Protein AF-0000000079964999 (afdb_homodimer)

Foldseek 3Di:
DCPDPPPPPDDPQFPDKDKDKDFDPALVLLVVLCVQLVVDDQPDPQKDKDWDFDDDPVDPTSRIIMMMMTGNDPVSVVVRVVVSVVSSVVSVVVVVVVVVCVVVVVVPVPPVVVVPPPPPPD/DCPPPPPPPDDPQFPDKDKDKDFDPALVLLVVLCVQLVVDDQPDPQKDKDWDFDDDPVDPTSRIIMMMMTGNDPVSVVVRVVVSVVSSVVSVVVVVVVVVVVVVVVVPPPPVVVPPPPPPDD

pLDDT: mean 78.07, std 23.69, range [24.19, 97.56]

Radius of gyration: 26.96 Å; Cα contacts (8 Å, |Δi|>4): 314; chains: 2; bounding box: 33×136×80 Å

Structure (mmCIF, N/CA/C/O backbone):
data_AF-0000000079964999-model_v1
#
loop_
_entity.id
_entity.type
_entity.pdbx_description
1 polymer 'Pcc1-domain-containing protein'
#
loop_
_atom_site.group_PDB
_atom_site.id
_atom_site.type_symbol
_atom_site.label_atom_id
_atom_site.label_alt_id
_atom_site.label_comp_id
_atom_site.label_asym_id
_atom_site.label_entity_id
_atom_site.label_seq_id
_atom_site.pdbx_PDB_ins_code
_atom_site.Cartn_x
_atom_site.Cartn_y
_atom_site.Cartn_z
_atom_site.occupancy
_atom_site.B_iso_or_equiv
_atom_site.auth_seq_id
_atom_site.auth_comp_id
_atom_site.auth_asym_id
_atom_site.auth_atom_id
_atom_site.pdbx_PDB_model_num
ATOM 1 N N . MET A 1 1 ? -16.797 9.945 41.969 1 24.36 1 MET A N 1
ATOM 2 C CA . MET A 1 1 ? -15.406 9.852 41.562 1 24.36 1 MET A CA 1
ATOM 3 C C . MET A 1 1 ? -15.297 9.492 40.062 1 24.36 1 MET A C 1
ATOM 5 O O . MET A 1 1 ? -14.961 8.352 39.719 1 24.36 1 MET A O 1
ATOM 9 N N . ALA A 1 2 ? -16.172 9.938 39.188 1 28.88 2 ALA A N 1
ATOM 10 C CA . ALA A 1 2 ? -16.703 9.719 37.844 1 28.88 2 ALA A CA 1
ATOM 11 C C . ALA A 1 2 ? -15.656 10.078 36.781 1 28.88 2 ALA A C 1
ATOM 13 O O . ALA A 1 2 ? -15.438 11.258 36.5 1 28.88 2 ALA A O 1
ATOM 14 N N . ALA A 1 3 ? -14.336 9.711 36.969 1 31.8 3 ALA A N 1
ATOM 15 C CA . ALA A 1 3 ? -13.344 10.227 36.031 1 31.8 3 ALA A CA 1
ATOM 16 C C . ALA A 1 3 ? -13.789 10.016 34.562 1 31.8 3 ALA A C 1
ATOM 18 O O . ALA A 1 3 ? -14.008 8.883 34.156 1 31.8 3 ALA A O 1
ATOM 19 N N . THR A 1 4 ? -14.633 10.797 33.938 1 30.98 4 THR A N 1
ATOM 20 C CA . THR A 1 4 ? -15.055 10.961 32.562 1 30.98 4 THR A CA 1
ATOM 21 C C . THR A 1 4 ? -13.875 10.805 31.609 1 30.98 4 THR A C 1
ATOM 23 O O . THR A 1 4 ? -12.812 11.398 31.828 1 30.98 4 THR A O 1
ATOM 26 N N . ALA A 1 5 ? -13.648 9.641 30.844 1 34.25 5 ALA A N 1
ATOM 27 C CA . ALA A 1 5 ? -12.672 9.164 29.859 1 34.25 5 ALA A CA 1
ATOM 28 C C . ALA A 1 5 ? -12.273 10.273 28.891 1 34.25 5 ALA A C 1
ATOM 30 O O . ALA A 1 5 ? -13.094 10.719 28.094 1 34.25 5 ALA A O 1
ATOM 31 N N . GLU A 1 6 ? -11.516 11.312 29.281 1 32.22 6 GLU A N 1
ATOM 32 C CA . GLU A 1 6 ? -10.898 12.43 28.578 1 32.22 6 GLU A CA 1
ATOM 33 C C . GLU A 1 6 ? -10.477 12.023 27.156 1 32.22 6 GLU A C 1
ATOM 35 O O . GLU A 1 6 ? -9.938 10.938 26.969 1 32.22 6 GLU A O 1
ATOM 40 N N . ALA A 1 7 ? -11.117 12.398 26.016 1 36.69 7 ALA A N 1
ATOM 41 C CA . ALA A 1 7 ? -10.898 12.547 24.578 1 36.69 7 ALA A CA 1
ATOM 42 C C . ALA A 1 7 ? -9.43 12.836 24.266 1 36.69 7 ALA A C 1
ATOM 44 O O . ALA A 1 7 ? -8.992 13.984 24.312 1 36.69 7 ALA A O 1
ATOM 45 N N . GLN A 1 8 ? -8.359 12.406 24.969 1 35.53 8 GLN A N 1
ATOM 46 C CA . GLN A 1 8 ? -6.926 12.68 24.953 1 35.53 8 GLN A CA 1
ATOM 47 C C . GLN A 1 8 ? -6.41 12.836 23.516 1 35.53 8 GLN A C 1
ATOM 49 O O . GLN A 1 8 ? -6.582 11.945 22.688 1 35.53 8 GLN A O 1
ATOM 54 N N . ASN A 1 9 ? -6.402 13.914 22.828 1 42.81 9 ASN A N 1
ATOM 55 C CA . ASN A 1 9 ? -5.727 14.5 21.672 1 42.81 9 ASN A CA 1
ATOM 56 C C . ASN A 1 9 ? -4.363 13.852 21.438 1 42.81 9 ASN A C 1
ATOM 58 O O . ASN A 1 9 ? -3.33 14.445 21.75 1 42.81 9 ASN A O 1
ATOM 62 N N . GLY A 1 10 ? -3.764 12.945 22.172 1 48 10 GLY A N 1
ATOM 63 C CA . GLY A 1 10 ? -2.465 12.312 22.344 1 48 10 GLY A CA 1
ATOM 64 C C . GLY A 1 10 ? -1.745 12.086 21.016 1 48 10 GLY A C 1
ATOM 65 O O . GLY A 1 10 ? -2.377 11.789 20 1 48 10 GLY A O 1
ATOM 66 N N . ALA A 1 11 ? -0.548 12.789 20.859 1 64.25 11 ALA A N 1
ATOM 67 C CA . ALA A 1 11 ? 0.353 12.75 19.719 1 64.25 11 ALA A CA 1
ATOM 68 C C . ALA A 1 11 ? 0.487 11.336 19.172 1 64.25 11 ALA A C 1
ATOM 70 O O . ALA A 1 11 ? 0.67 10.383 19.922 1 64.25 11 ALA A O 1
ATOM 71 N N . ASP A 1 12 ? -0.247 10.93 18.25 1 78.38 12 ASP A N 1
ATOM 72 C CA . ASP A 1 12 ? -0.056 9.664 17.547 1 78.38 12 ASP A CA 1
ATOM 73 C C . ASP A 1 12 ? 1.424 9.289 17.484 1 78.38 12 ASP A C 1
ATOM 75 O O . ASP A 1 12 ? 2.225 10.016 16.891 1 78.38 12 ASP A O 1
ATOM 79 N N . GLU A 1 13 ? 1.812 8.312 18.359 1 91.31 13 GLU A N 1
ATOM 80 C CA . GLU A 1 13 ? 3.193 7.84 18.422 1 91.31 13 GLU A CA 1
ATOM 81 C C . GLU A 1 13 ? 3.682 7.383 17.047 1 91.31 13 GLU A C 1
ATOM 83 O O . GLU A 1 13 ? 4.879 7.426 16.766 1 91.31 13 GLU A O 1
ATOM 88 N N . PHE A 1 14 ? 2.771 6.902 16.281 1 94.06 14 PHE A N 1
ATOM 89 C CA . PHE A 1 14 ? 3.096 6.422 14.938 1 94.06 14 PHE A CA 1
ATOM 90 C C . PHE A 1 14 ? 2.27 7.156 13.891 1 94.06 14 PHE A C 1
ATOM 92 O O . PHE A 1 14 ? 1.355 6.574 13.297 1 94.06 14 PHE A O 1
ATOM 99 N N . PRO A 1 15 ? 2.592 8.336 13.609 1 90.69 15 PRO A N 1
ATOM 100 C CA . PRO A 1 15 ? 1.73 9.195 12.797 1 90.69 15 PRO A CA 1
ATOM 101 C C . PRO A 1 15 ? 1.775 8.852 11.312 1 90.69 15 PRO A C 1
ATOM 103 O O . PRO A 1 15 ? 0.883 9.242 10.555 1 90.69 15 PRO A O 1
ATOM 106 N N . CYS A 1 16 ? 2.742 8.211 10.812 1 92.44 16 CYS A N 1
ATOM 107 C CA . CYS A 1 16 ? 2.834 7.855 9.406 1 92.44 16 CYS A CA 1
ATOM 108 C C . CYS A 1 16 ? 2.137 6.527 9.133 1 92.44 16 CYS A C 1
ATOM 110 O O . CYS A 1 16 ? 2.555 5.488 9.641 1 92.44 16 CYS A O 1
ATOM 112 N N . LYS A 1 17 ? 1.142 6.66 8.32 1 93.75 17 LYS A N 1
ATOM 113 C CA . LYS A 1 17 ? 0.335 5.457 8.141 1 93.75 17 LYS A CA 1
ATOM 114 C C . LYS A 1 17 ? 0.092 5.172 6.66 1 93.75 17 LYS A C 1
ATOM 116 O O . LYS A 1 17 ? -0.043 6.098 5.855 1 93.75 17 LYS A O 1
ATOM 121 N N . ILE A 1 18 ? 0.031 3.848 6.418 1 95.44 18 ILE A N 1
ATOM 122 C CA . ILE A 1 18 ? -0.326 3.406 5.074 1 95.44 18 ILE A CA 1
ATOM 123 C C . ILE A 1 18 ? -0.955 2.016 5.137 1 95.44 18 ILE A C 1
ATOM 125 O O . ILE A 1 18 ? -0.653 1.231 6.039 1 95.44 18 ILE A O 1
ATOM 129 N N . THR A 1 19 ? -1.871 1.73 4.27 1 96.31 19 THR A N 1
ATOM 130 C CA . THR A 1 19 ? -2.449 0.402 4.102 1 96.31 19 THR A CA 1
ATOM 131 C C . THR A 1 19 ? -2.115 -0.159 2.721 1 96.31 19 THR A C 1
ATOM 133 O O . THR A 1 19 ? -2.215 0.55 1.716 1 96.31 19 THR A O 1
ATOM 136 N N . LEU A 1 20 ? -1.721 -1.403 2.703 1 96.25 20 LEU A N 1
ATOM 137 C CA . LEU A 1 20 ? -1.403 -2.104 1.462 1 96.25 20 LEU A CA 1
ATOM 138 C C . LEU A 1 20 ? -2.412 -3.213 1.19 1 96.25 20 LEU A C 1
ATOM 140 O O . LEU A 1 20 ? -2.768 -3.971 2.096 1 96.25 20 LEU A O 1
ATOM 144 N N . ASP A 1 21 ? -2.916 -3.281 0.053 1 96 21 ASP A N 1
ATOM 145 C CA . ASP A 1 21 ? -3.77 -4.379 -0.396 1 96 21 ASP A CA 1
ATOM 146 C C . ASP A 1 21 ? -3.1 -5.176 -1.514 1 96 21 ASP A C 1
ATOM 148 O O . ASP A 1 21 ? -2.734 -4.613 -2.549 1 96 21 ASP A O 1
ATOM 152 N N . ILE A 1 22 ? -2.941 -6.445 -1.291 1 95.75 22 ILE A N 1
ATOM 153 C CA . ILE A 1 22 ? -2.352 -7.355 -2.266 1 95.75 22 ILE A CA 1
ATOM 154 C C . ILE A 1 22 ? -3.391 -8.383 -2.703 1 95.75 22 ILE A C 1
ATOM 156 O O . ILE A 1 22 ? -3.748 -9.281 -1.934 1 95.75 22 ILE A O 1
ATOM 160 N N . PRO A 1 23 ? -3.74 -8.32 -3.871 1 93.75 23 PRO A N 1
ATOM 161 C CA . PRO A 1 23 ? -4.754 -9.258 -4.355 1 93.75 23 PRO A CA 1
ATOM 162 C C . PRO A 1 23 ? -4.164 -10.609 -4.75 1 93.75 23 PRO A C 1
ATOM 164 O O . PRO A 1 23 ? -3.068 -10.672 -5.312 1 93.75 23 PRO A O 1
ATOM 167 N N . PHE A 1 24 ? -4.902 -11.633 -4.383 1 92.12 24 PHE A N 1
ATOM 168 C CA . PHE A 1 24 ? -4.582 -13.008 -4.773 1 92.12 24 PHE A CA 1
ATOM 169 C C . PHE A 1 24 ? -5.699 -13.602 -5.621 1 92.12 24 PHE A C 1
ATOM 171 O O . PHE A 1 24 ? -6.84 -13.141 -5.57 1 92.12 24 PHE A O 1
ATOM 178 N N . PRO A 1 25 ? -5.34 -14.586 -6.379 1 90.06 25 PRO A N 1
ATOM 179 C CA . PRO A 1 25 ? -6.355 -15.195 -7.246 1 90.06 25 PRO A CA 1
ATOM 180 C C . PRO A 1 25 ? -7.484 -15.859 -6.461 1 90.06 25 PRO A C 1
ATOM 182 O O . PRO A 1 25 ? -8.633 -15.852 -6.902 1 90.06 25 PRO A O 1
ATOM 185 N N . THR A 1 26 ? -7.164 -16.438 -5.336 1 91.88 26 THR A N 1
ATOM 186 C CA . THR A 1 26 ? -8.172 -17.125 -4.535 1 91.88 26 THR A CA 1
ATOM 187 C C . THR A 1 26 ? -8.008 -16.781 -3.057 1 91.88 26 THR A C 1
ATOM 189 O O . THR A 1 26 ? -6.922 -16.391 -2.623 1 91.88 26 THR A O 1
ATOM 192 N N . ALA A 1 27 ? -9.117 -17.031 -2.34 1 95.25 27 ALA A N 1
ATOM 193 C CA . ALA A 1 27 ? -9.094 -16.828 -0.892 1 95.25 27 ALA A CA 1
ATOM 194 C C . ALA A 1 27 ? -8.102 -17.781 -0.225 1 95.25 27 ALA A C 1
ATOM 196 O O . ALA A 1 27 ? -7.43 -17.406 0.742 1 95.25 27 ALA A O 1
ATOM 197 N N . HIS A 1 28 ? -8.047 -18.953 -0.742 1 94.5 28 HIS A N 1
ATOM 198 C CA . HIS A 1 28 ? -7.148 -19.953 -0.186 1 94.5 28 HIS A CA 1
ATOM 199 C C . HIS A 1 28 ? -5.695 -19.5 -0.278 1 94.5 28 HIS A C 1
ATOM 201 O O . HIS A 1 28 ? -4.945 -19.594 0.698 1 94.5 28 HIS A O 1
ATOM 207 N N . LEU A 1 29 ? -5.297 -18.938 -1.388 1 93.69 29 LEU A N 1
ATOM 208 C CA . LEU A 1 29 ? -3.928 -18.469 -1.586 1 93.69 29 LEU A CA 1
ATOM 209 C C . LEU A 1 29 ? -3.621 -17.281 -0.669 1 93.69 29 LEU A C 1
ATOM 211 O O . LEU A 1 29 ? -2.531 -17.203 -0.098 1 93.69 29 LEU A O 1
ATOM 215 N N . ALA A 1 30 ? -4.586 -16.438 -0.531 1 95.56 30 ALA A N 1
ATOM 216 C CA . ALA A 1 30 ? -4.414 -15.305 0.369 1 95.56 30 ALA A CA 1
ATOM 217 C C . ALA A 1 30 ? -4.207 -15.773 1.807 1 95.56 30 ALA A C 1
ATOM 219 O O . ALA A 1 30 ? -3.322 -15.273 2.506 1 95.56 30 ALA A O 1
ATOM 220 N N . SER A 1 31 ? -4.953 -16.672 2.197 1 96.12 31 SER A N 1
ATOM 221 C CA . SER A 1 31 ? -4.863 -17.219 3.551 1 96.12 31 SER A CA 1
ATOM 222 C C . SER A 1 31 ? -3.525 -17.922 3.775 1 96.12 31 SER A C 1
ATOM 224 O O . SER A 1 31 ? -2.928 -17.781 4.848 1 96.12 31 SER A O 1
ATOM 226 N N . THR A 1 32 ? -3.107 -18.625 2.834 1 95.12 32 THR A N 1
ATOM 227 C CA . THR A 1 32 ? -1.812 -19.281 2.92 1 95.12 32 THR A CA 1
ATOM 228 C C . THR A 1 32 ? -0.686 -18.266 3.037 1 95.12 32 THR A C 1
ATOM 230 O O . THR A 1 32 ? 0.212 -18.406 3.869 1 95.12 32 THR A O 1
ATOM 233 N N . ALA A 1 33 ? -0.798 -17.266 2.18 1 95.12 33 ALA A N 1
ATOM 234 C CA . ALA A 1 33 ? 0.207 -16.219 2.238 1 95.12 33 ALA A CA 1
ATOM 235 C C . ALA A 1 33 ? 0.245 -15.57 3.621 1 95.12 33 ALA A C 1
ATOM 237 O O . ALA A 1 33 ? 1.322 -15.328 4.172 1 95.12 33 ALA A O 1
ATOM 238 N N . LEU A 1 34 ? -0.931 -15.258 4.148 1 96.44 34 LEU A N 1
ATOM 239 C CA . LEU A 1 34 ? -1.02 -14.656 5.473 1 96.44 34 LEU A CA 1
ATOM 240 C C . LEU A 1 34 ? -0.304 -15.516 6.512 1 96.44 34 LEU A C 1
ATOM 242 O O . LEU A 1 34 ? 0.442 -14.992 7.344 1 96.44 34 LEU A O 1
ATOM 246 N N . THR A 1 35 ? -0.49 -16.766 6.48 1 94.69 35 THR A N 1
ATOM 247 C CA . THR A 1 35 ? 0.091 -17.703 7.445 1 94.69 35 THR A CA 1
ATOM 248 C C . THR A 1 35 ? 1.615 -17.672 7.371 1 94.69 35 THR A C 1
ATOM 250 O O . THR A 1 35 ? 2.291 -17.703 8.398 1 94.69 35 THR A O 1
ATOM 253 N N . VAL A 1 36 ? 2.117 -17.547 6.168 1 93.88 36 VAL A N 1
ATOM 254 C CA . VAL A 1 36 ? 3.562 -17.578 5.969 1 93.88 36 VAL A CA 1
ATOM 255 C C . VAL A 1 36 ? 4.164 -16.234 6.355 1 93.88 36 VAL A C 1
ATOM 257 O O . VAL A 1 36 ? 5.184 -16.172 7.047 1 93.88 36 VAL A O 1
ATOM 260 N N . ILE A 1 37 ? 3.547 -15.18 5.93 1 94 37 ILE A N 1
ATOM 261 C CA . ILE A 1 37 ? 4.102 -13.836 6.082 1 94 37 ILE A CA 1
ATOM 262 C C . ILE A 1 37 ? 3.971 -13.383 7.535 1 94 37 ILE A C 1
ATOM 264 O O . ILE A 1 37 ? 4.836 -12.672 8.047 1 94 37 ILE A O 1
ATOM 268 N N . SER A 1 38 ? 2.934 -13.781 8.227 1 92.44 38 SER A N 1
ATOM 269 C CA . SER A 1 38 ? 2.635 -13.312 9.578 1 92.44 38 SER A CA 1
ATOM 270 C C . SER A 1 38 ? 3.643 -13.852 10.586 1 92.44 38 SER A C 1
ATOM 272 O O . SER A 1 38 ? 3.736 -13.352 11.703 1 92.44 38 SER A O 1
ATOM 274 N N . VAL A 1 39 ? 4.387 -14.773 10.203 1 90.44 39 VAL A N 1
ATOM 275 C CA . VAL A 1 39 ? 5.375 -15.352 11.102 1 90.44 39 VAL A CA 1
ATOM 276 C C . VAL A 1 39 ? 6.566 -14.406 11.242 1 90.44 39 VAL A C 1
ATOM 278 O O . VAL A 1 39 ? 7.332 -14.5 12.203 1 90.44 39 VAL A O 1
ATOM 281 N N . ASP A 1 40 ? 6.773 -13.609 10.25 1 89 40 ASP A N 1
ATOM 282 C CA . ASP A 1 40 ? 7.867 -12.641 10.266 1 89 40 ASP A CA 1
ATOM 283 C C . ASP A 1 40 ? 7.512 -11.43 11.125 1 89 40 ASP A C 1
ATOM 285 O O . ASP A 1 40 ? 6.602 -10.672 10.797 1 89 40 ASP A O 1
ATOM 289 N N . GLU A 1 41 ? 8.195 -11.32 12.188 1 90 41 GLU A N 1
ATOM 290 C CA . GLU A 1 41 ? 7.957 -10.188 13.07 1 90 41 GLU A CA 1
ATOM 291 C C . GLU A 1 41 ? 8.594 -8.914 12.523 1 90 41 GLU A C 1
ATOM 293 O O . GLU A 1 41 ? 9.625 -8.977 11.844 1 90 41 GLU A O 1
ATOM 298 N N . GLU A 1 42 ? 7.887 -7.766 12.789 1 91.75 42 GLU A N 1
ATOM 299 C CA . GLU A 1 42 ? 8.469 -6.484 12.414 1 91.75 42 GLU A CA 1
ATOM 300 C C . GLU A 1 42 ? 9.758 -6.215 13.188 1 91.75 42 GLU A C 1
ATOM 302 O O . GLU A 1 42 ? 9.789 -6.352 14.414 1 91.75 42 GLU A O 1
ATOM 307 N N . LEU A 1 43 ? 10.844 -5.805 12.547 1 88 43 LEU A N 1
ATOM 308 C CA . LEU A 1 43 ? 12.188 -5.664 13.086 1 88 43 LEU A CA 1
ATOM 309 C C . LEU A 1 43 ? 12.305 -4.402 13.938 1 88 43 LEU A C 1
ATOM 311 O O . LEU A 1 43 ? 13 -4.398 14.961 1 88 43 LEU A O 1
ATOM 315 N N . SER A 1 44 ? 11.547 -3.418 13.562 1 93.38 44 SER A N 1
ATOM 316 C CA . SER A 1 44 ? 11.719 -2.125 14.219 1 93.38 44 SER A CA 1
ATOM 317 C C . SER A 1 44 ? 10.609 -1.863 15.227 1 93.38 44 SER A C 1
ATOM 319 O O . SER A 1 44 ? 9.43 -2.043 14.922 1 93.38 44 SER A O 1
ATOM 321 N N . PRO A 1 45 ? 10.945 -1.452 16.469 1 95.06 45 PRO A N 1
ATOM 322 C CA . PRO A 1 45 ? 9.922 -1.038 17.438 1 95.06 45 PRO A CA 1
ATOM 323 C C . PRO A 1 45 ? 9.242 0.273 17.062 1 95.06 45 PRO A C 1
ATOM 325 O O . PRO A 1 45 ? 8.281 0.69 17.703 1 95.06 45 PRO A O 1
ATOM 328 N N . LEU A 1 46 ? 9.797 0.922 16.062 1 96.25 46 LEU A N 1
ATOM 329 C CA . LEU A 1 46 ? 9.273 2.205 15.609 1 96.25 46 LEU A CA 1
ATOM 330 C C . LEU A 1 46 ? 8.242 2.008 14.5 1 96.25 46 LEU A C 1
ATOM 332 O O . LEU A 1 46 ? 7.766 2.98 13.914 1 96.25 46 LEU A O 1
ATOM 336 N N . VAL A 1 47 ? 7.965 0.723 14.195 1 96.75 47 VAL A N 1
ATOM 337 C CA . VAL A 1 47 ? 7.004 0.362 13.164 1 96.75 47 VAL A CA 1
ATOM 338 C C . VAL A 1 47 ? 6 -0.645 13.719 1 96.75 47 VAL A C 1
ATOM 340 O O . VAL A 1 47 ? 6.375 -1.569 14.445 1 96.75 47 VAL A O 1
ATOM 343 N N . ARG A 1 48 ? 4.75 -0.4 13.367 1 96.31 48 ARG A N 1
ATOM 344 C CA . ARG A 1 48 ? 3.68 -1.347 13.656 1 96.31 48 ARG A CA 1
ATOM 345 C C . ARG A 1 48 ? 3.045 -1.868 12.375 1 96.31 48 ARG A C 1
ATOM 347 O O . ARG A 1 48 ? 2.848 -1.111 11.422 1 96.31 48 ARG A O 1
ATOM 354 N N . ARG A 1 49 ? 2.809 -3.162 12.43 1 96.19 49 ARG A N 1
ATOM 355 C CA . ARG A 1 49 ? 2.162 -3.777 11.281 1 96.19 49 ARG A CA 1
ATOM 356 C C . ARG A 1 49 ? 1.106 -4.789 11.719 1 96.19 49 ARG A C 1
ATOM 358 O O . ARG A 1 49 ? 1.254 -5.438 12.75 1 96.19 49 ARG A O 1
ATOM 365 N N . SER A 1 50 ? 0.024 -4.844 11.086 1 96.25 50 SER A N 1
ATOM 366 C CA . SER A 1 50 ? -1.018 -5.848 11.289 1 96.25 50 SER A CA 1
ATOM 367 C C . SER A 1 50 ? -1.584 -6.328 9.953 1 96.25 50 SER A C 1
ATOM 369 O O . SER A 1 50 ? -1.485 -5.629 8.945 1 96.25 50 SER A O 1
ATOM 371 N N . PHE A 1 51 ? -2.084 -7.551 10.016 1 96.62 51 PHE A N 1
ATOM 372 C CA . PHE A 1 51 ? -2.58 -8.188 8.805 1 96.62 51 PHE A CA 1
ATOM 373 C C . PHE A 1 51 ? -4.062 -8.516 8.93 1 96.62 51 PHE A C 1
ATOM 375 O O . PHE A 1 51 ? -4.543 -8.812 10.023 1 96.62 51 PHE A O 1
ATOM 382 N N . GLU A 1 52 ? -4.68 -8.492 7.836 1 96.62 52 GLU A N 1
ATOM 383 C CA . GLU A 1 52 ? -6.035 -9.023 7.762 1 96.62 52 GLU A CA 1
ATOM 384 C C . GLU A 1 52 ? -6.379 -9.477 6.348 1 96.62 52 GLU A C 1
ATOM 386 O O . GLU A 1 52 ? -5.707 -9.086 5.387 1 96.62 52 GLU A O 1
ATOM 391 N N . LEU A 1 53 ? -7.285 -10.383 6.289 1 97.56 53 LEU A N 1
ATOM 392 C CA . LEU A 1 53 ? -7.848 -10.766 5 1 97.56 53 LEU A CA 1
ATOM 393 C C . LEU A 1 53 ? -9.094 -9.945 4.684 1 97.56 53 LEU A C 1
ATOM 395 O O . LEU A 1 53 ? -9.914 -9.688 5.566 1 97.56 53 LEU A O 1
ATOM 399 N N . ALA A 1 54 ? -9.102 -9.469 3.463 1 96.19 54 ALA A N 1
ATOM 400 C CA . ALA A 1 54 ? -10.242 -8.664 3.041 1 96.19 54 ALA A CA 1
ATOM 401 C C . ALA A 1 54 ? -10.812 -9.172 1.72 1 96.19 54 ALA A C 1
ATOM 403 O O . ALA A 1 54 ? -10.133 -9.891 0.981 1 96.19 54 ALA A O 1
ATOM 404 N N . ALA A 1 55 ? -12.055 -8.828 1.533 1 94.75 55 ALA A N 1
ATOM 405 C CA . ALA A 1 55 ? -12.734 -9.156 0.282 1 94.75 55 ALA A CA 1
ATOM 406 C C . ALA A 1 55 ? -12.82 -7.938 -0.632 1 94.75 55 ALA A C 1
ATOM 408 O O . ALA A 1 55 ? -13.039 -6.816 -0.163 1 94.75 55 ALA A O 1
ATOM 409 N N . PRO A 1 56 ? -12.602 -8.273 -1.905 1 90 56 PRO A N 1
ATOM 410 C CA . PRO A 1 56 ? -12.891 -7.172 -2.824 1 90 56 PRO A CA 1
ATOM 411 C C . PRO A 1 56 ? -14.352 -6.727 -2.775 1 90 56 PRO A C 1
ATOM 413 O O . PRO A 1 56 ? -15.211 -7.473 -2.303 1 90 56 PRO A O 1
ATOM 416 N N . GLU A 1 57 ? -14.594 -5.496 -3.115 1 79.69 57 GLU A N 1
ATOM 417 C CA . GLU A 1 57 ? -15.938 -4.941 -3.057 1 79.69 57 GLU A CA 1
ATOM 418 C C . GLU A 1 57 ? -16.938 -5.82 -3.809 1 79.69 57 GLU A C 1
ATOM 420 O O . GLU A 1 57 ? -18.078 -5.977 -3.381 1 79.69 57 GLU A O 1
ATOM 425 N N . ALA A 1 58 ? -16.516 -6.41 -4.883 1 85 58 ALA A N 1
ATOM 426 C CA . ALA A 1 58 ? -17.422 -7.148 -5.762 1 85 58 ALA A CA 1
ATOM 427 C C . ALA A 1 58 ? -17.469 -8.625 -5.383 1 85 58 ALA A C 1
ATOM 429 O O . ALA A 1 58 ? -18.078 -9.438 -6.094 1 85 58 ALA A O 1
ATOM 430 N N . SER A 1 59 ? -16.797 -8.961 -4.34 1 85.69 59 SER A N 1
ATOM 431 C CA . SER A 1 59 ? -16.719 -10.375 -3.975 1 85.69 59 SER A CA 1
ATOM 432 C C . SER A 1 59 ? -16.719 -10.555 -2.461 1 85.69 59 SER A C 1
ATOM 434 O O . SER A 1 59 ? -16.438 -9.609 -1.717 1 85.69 59 SER A O 1
ATOM 436 N N . GLN A 1 60 ? -17.234 -11.75 -2.088 1 90.38 60 GLN A N 1
ATOM 437 C CA . GLN A 1 60 ? -17.203 -12.078 -0.667 1 90.38 60 GLN A CA 1
ATOM 438 C C . GLN A 1 60 ? -15.969 -12.891 -0.312 1 90.38 60 GLN A C 1
ATOM 440 O O . GLN A 1 60 ? -15.656 -13.078 0.866 1 90.38 60 GLN A O 1
ATOM 445 N N . ALA A 1 61 ? -15.289 -13.289 -1.34 1 92.56 61 ALA A N 1
ATOM 446 C CA . ALA A 1 61 ? -14.094 -14.102 -1.084 1 92.56 61 ALA A CA 1
ATOM 447 C C . ALA A 1 61 ? -12.969 -13.25 -0.516 1 92.56 61 ALA A C 1
ATOM 449 O O . ALA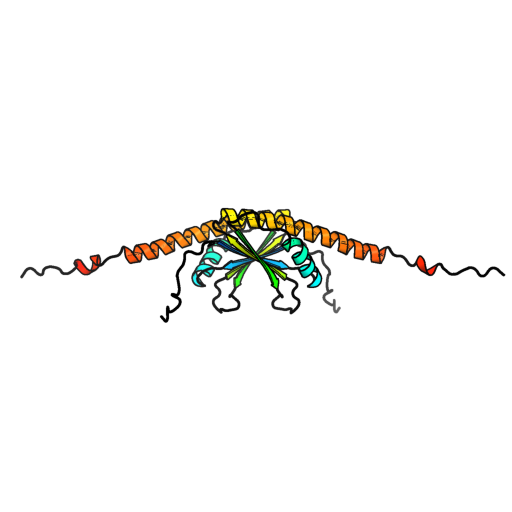 A 1 61 ? -12.609 -12.219 -1.09 1 92.56 61 ALA A O 1
ATOM 450 N N . GLN A 1 62 ? -12.422 -13.648 0.623 1 96.44 62 GLN A N 1
ATOM 451 C CA . GLN A 1 62 ? -11.352 -12.906 1.28 1 96.44 62 GLN A CA 1
ATOM 452 C C . GLN A 1 62 ? -10.016 -13.125 0.569 1 96.44 62 GLN A C 1
ATOM 454 O O . GLN A 1 62 ? -9.086 -13.703 1.143 1 96.44 62 GLN A O 1
ATOM 459 N N . SER A 1 63 ? -9.93 -12.625 -0.677 1 96.31 63 SER A N 1
ATOM 460 C CA . SER A 1 63 ? -8.781 -12.914 -1.537 1 96.31 63 SER A CA 1
ATOM 461 C C . SER A 1 63 ? -7.766 -11.773 -1.506 1 96.31 63 SER A C 1
ATOM 463 O O . SER A 1 63 ? -6.852 -11.734 -2.33 1 96.31 63 SER A O 1
ATOM 465 N N . ILE A 1 64 ? -7.969 -10.859 -0.567 1 96.44 64 ILE A N 1
ATOM 466 C CA . ILE A 1 64 ? -7.039 -9.734 -0.467 1 96.44 64 ILE A CA 1
ATOM 467 C C . ILE A 1 64 ? -6.281 -9.812 0.856 1 96.44 64 ILE A C 1
ATOM 469 O O . ILE A 1 64 ? -6.891 -9.938 1.922 1 96.44 64 ILE A O 1
ATOM 473 N N . LEU A 1 65 ? -4.945 -9.812 0.748 1 96.88 65 LEU A N 1
ATOM 474 C CA . LEU A 1 65 ? -4.125 -9.617 1.937 1 96.88 65 LEU A CA 1
ATOM 475 C C . LEU A 1 65 ? -3.922 -8.133 2.225 1 96.88 65 LEU A C 1
ATOM 477 O O . LEU A 1 65 ? -3.236 -7.441 1.471 1 96.88 65 LEU A O 1
ATOM 481 N N . ARG A 1 66 ? -4.48 -7.734 3.281 1 96.94 66 ARG A N 1
ATOM 482 C CA . ARG A 1 66 ? -4.383 -6.336 3.689 1 96.94 66 ARG A CA 1
ATOM 483 C C . ARG A 1 66 ? -3.398 -6.172 4.844 1 96.94 66 ARG A C 1
ATOM 485 O O . ARG A 1 66 ? -3.459 -6.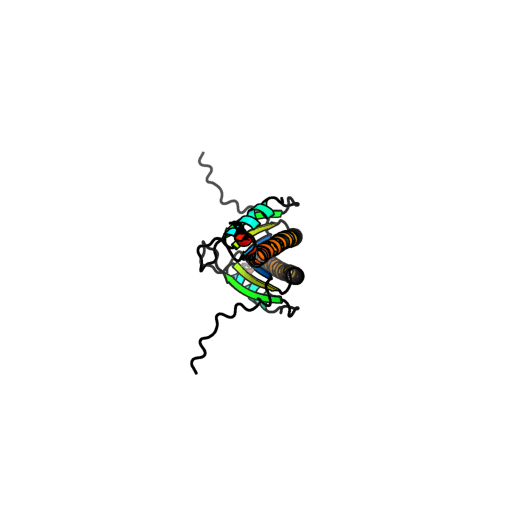918 5.828 1 96.94 66 ARG A O 1
ATOM 492 N N . VAL A 1 67 ? -2.564 -5.133 4.676 1 97.56 67 VAL A N 1
ATOM 493 C CA . VAL A 1 67 ? -1.55 -4.871 5.691 1 97.56 67 VAL A CA 1
ATOM 494 C C . VAL A 1 67 ? -1.643 -3.416 6.152 1 97.56 67 VAL A C 1
ATOM 496 O O . VAL A 1 67 ? -1.643 -2.498 5.328 1 97.56 67 VAL A O 1
ATOM 499 N N . HIS A 1 68 ? -1.732 -3.213 7.395 1 96.44 68 HIS A N 1
ATOM 500 C CA . HIS A 1 68 ? -1.729 -1.877 7.977 1 96.44 68 HIS A CA 1
ATOM 501 C C . HIS A 1 68 ? -0.374 -1.547 8.594 1 96.44 68 HIS A C 1
ATOM 503 O O . HIS A 1 68 ? 0.116 -2.277 9.453 1 96.44 68 HIS A O 1
ATOM 509 N N . TYR A 1 69 ? 0.225 -0.425 8.133 1 96.88 69 TYR A N 1
ATOM 510 C CA . TYR A 1 69 ? 1.495 0.04 8.68 1 96.88 69 TYR A CA 1
ATOM 511 C C . TYR A 1 69 ? 1.326 1.38 9.383 1 96.88 69 TYR A C 1
ATOM 513 O O . TYR A 1 69 ? 0.598 2.254 8.906 1 96.88 69 TYR A O 1
ATOM 521 N N . SER A 1 70 ? 1.974 1.502 10.438 1 96 70 SER A N 1
ATOM 522 C CA . SER A 1 70 ? 2.188 2.787 11.094 1 96 70 SER A CA 1
ATOM 523 C C . SER A 1 70 ? 3.631 2.932 11.57 1 96 70 SER A C 1
ATOM 525 O O . SER A 1 70 ? 4.238 1.967 12.039 1 96 70 SER A O 1
ATOM 527 N N . ALA A 1 71 ? 4.16 4.117 11.398 1 95.94 71 ALA A N 1
ATOM 528 C CA . ALA A 1 71 ? 5.555 4.348 11.773 1 95.94 71 ALA A CA 1
ATOM 529 C C . ALA A 1 71 ? 5.738 5.738 12.375 1 95.94 71 ALA A C 1
ATOM 531 O O . ALA A 1 71 ? 4.898 6.621 12.18 1 95.94 71 ALA A O 1
ATOM 532 N N . THR A 1 72 ? 6.855 5.852 13.102 1 95 72 THR A N 1
ATOM 533 C CA . THR A 1 72 ? 7.172 7.137 13.727 1 95 72 THR A CA 1
ATOM 534 C C . THR A 1 72 ? 7.602 8.156 12.672 1 95 72 THR A C 1
ATOM 536 O O . THR A 1 72 ? 7.332 9.352 12.812 1 95 72 THR A O 1
ATOM 539 N N . THR A 1 73 ? 8.336 7.645 11.617 1 91.81 73 THR A N 1
ATOM 540 C CA . THR A 1 73 ? 8.797 8.516 10.539 1 91.81 73 THR A CA 1
ATOM 541 C C . THR A 1 73 ? 8.523 7.887 9.18 1 91.81 73 THR A C 1
ATOM 543 O O . THR A 1 73 ? 8.352 6.672 9.078 1 91.81 73 THR A O 1
ATOM 546 N N . ASN A 1 74 ? 8.516 8.797 8.211 1 90 74 ASN A N 1
ATOM 547 C CA . ASN A 1 74 ? 8.383 8.328 6.832 1 90 74 ASN A CA 1
ATOM 548 C C . ASN A 1 74 ? 9.531 7.406 6.441 1 90 74 ASN A C 1
ATOM 550 O O . ASN A 1 74 ? 9.344 6.441 5.699 1 90 74 ASN A O 1
ATOM 554 N N . ARG A 1 75 ? 10.672 7.773 6.996 1 90.62 75 ARG A N 1
ATOM 555 C CA . ARG A 1 75 ? 11.844 6.957 6.691 1 90.62 75 ARG A CA 1
ATOM 556 C C . ARG A 1 75 ? 11.648 5.523 7.168 1 90.62 75 ARG A C 1
ATOM 558 O O . ARG A 1 75 ? 11.828 4.574 6.398 1 90.62 75 ARG A O 1
ATOM 565 N N . MET A 1 76 ? 11.203 5.328 8.336 1 94.31 76 MET A N 1
ATOM 566 C CA . MET A 1 76 ? 11.023 3.998 8.906 1 94.31 76 MET A CA 1
ATOM 567 C C . MET A 1 76 ? 9.898 3.25 8.203 1 94.31 76 MET A C 1
ATOM 569 O O . MET A 1 76 ? 9.969 2.033 8.031 1 94.31 76 MET A O 1
ATOM 573 N N . LEU A 1 77 ? 8.922 3.916 7.805 1 93.75 77 LEU A N 1
ATOM 574 C CA . LEU A 1 77 ? 7.832 3.328 7.035 1 93.75 77 LEU A CA 1
ATOM 575 C C . LEU A 1 77 ? 8.336 2.762 5.715 1 93.75 77 LEU A C 1
ATOM 577 O O . LEU A 1 77 ? 8.031 1.62 5.363 1 93.75 77 LEU A O 1
ATOM 581 N N . ARG A 1 78 ? 9.102 3.514 5.062 1 91.88 78 ARG A N 1
ATOM 582 C CA . ARG A 1 78 ? 9.656 3.105 3.779 1 91.88 78 ARG A CA 1
ATOM 583 C C . ARG A 1 78 ? 10.508 1.849 3.93 1 91.88 78 ARG A C 1
ATOM 585 O O . ARG A 1 78 ? 10.383 0.91 3.141 1 91.88 78 ARG A O 1
ATOM 592 N N . VAL A 1 79 ? 11.289 1.896 4.895 1 93.06 79 VAL A N 1
ATOM 593 C CA . VAL A 1 79 ? 12.188 0.768 5.121 1 93.06 79 VAL A CA 1
ATOM 594 C C . VAL A 1 79 ? 11.375 -0.489 5.418 1 93.06 79 VAL A C 1
ATOM 596 O O . VAL A 1 79 ? 11.625 -1.551 4.844 1 93.06 79 VAL A O 1
ATOM 599 N N . ALA A 1 80 ? 10.445 -0.425 6.254 1 94.75 80 ALA A N 1
ATOM 600 C CA . ALA A 1 80 ? 9.617 -1.562 6.648 1 94.75 80 ALA A CA 1
ATOM 601 C C . ALA A 1 80 ? 8.828 -2.105 5.457 1 94.75 80 ALA A C 1
ATOM 603 O O . ALA A 1 80 ? 8.797 -3.316 5.227 1 94.75 80 ALA A O 1
ATOM 604 N N . VAL A 1 81 ? 8.281 -1.226 4.699 1 94.44 81 VAL A N 1
ATOM 605 C CA . VAL A 1 81 ? 7.453 -1.624 3.564 1 94.44 81 VAL A CA 1
ATOM 606 C C . VAL A 1 81 ? 8.32 -2.273 2.49 1 94.44 81 VAL A C 1
ATOM 608 O O . VAL A 1 81 ? 7.922 -3.262 1.872 1 94.44 81 VAL A O 1
ATOM 611 N N . ASN A 1 82 ? 9.469 -1.764 2.295 1 90.69 82 ASN A N 1
ATOM 612 C CA . ASN A 1 82 ? 10.391 -2.367 1.343 1 90.69 82 ASN A CA 1
ATOM 613 C C . ASN A 1 82 ? 10.75 -3.797 1.737 1 90.69 82 ASN A C 1
ATOM 615 O O . ASN A 1 82 ? 10.781 -4.691 0.89 1 90.69 82 ASN A O 1
ATOM 619 N N . GLY A 1 83 ? 11.039 -3.896 2.992 1 92.5 83 GLY A N 1
ATOM 620 C CA . GLY A 1 83 ? 11.312 -5.242 3.479 1 92.5 83 GLY A CA 1
ATOM 621 C C . GLY A 1 83 ? 10.125 -6.176 3.33 1 92.5 83 GLY A C 1
ATOM 622 O O . GLY A 1 83 ? 10.297 -7.348 2.982 1 92.5 83 GLY A O 1
ATOM 623 N N . PHE A 1 84 ? 9.023 -5.707 3.51 1 93.19 84 PHE A N 1
ATOM 624 C CA . PHE A 1 84 ? 7.801 -6.492 3.375 1 93.19 84 PHE A CA 1
ATOM 625 C C . PHE A 1 84 ? 7.609 -6.957 1.937 1 93.19 84 PHE A C 1
ATOM 627 O O . PHE A 1 84 ? 7.219 -8.102 1.695 1 93.19 84 PHE A O 1
ATOM 634 N N . PHE A 1 85 ? 7.898 -6.148 0.975 1 90 85 PHE A N 1
ATOM 635 C CA . PHE A 1 85 ? 7.797 -6.473 -0.443 1 90 85 PHE A CA 1
ATOM 636 C C . PHE A 1 85 ? 8.688 -7.66 -0.791 1 90 85 PHE A C 1
ATOM 638 O O . PHE A 1 85 ? 8.297 -8.531 -1.565 1 90 85 PHE A O 1
ATOM 645 N N . GLU A 1 86 ? 9.781 -7.664 -0.21 1 90.25 86 GLU A N 1
ATOM 646 C CA . GLU A 1 86 ? 10.695 -8.773 -0.462 1 90.25 86 GLU A CA 1
ATOM 647 C C . GLU A 1 86 ? 10.109 -10.094 0.029 1 90.25 86 GLU A C 1
ATOM 649 O O . GLU A 1 86 ? 10.133 -11.094 -0.689 1 90.25 86 GLU A O 1
ATOM 654 N N . SER A 1 87 ? 9.531 -10.047 1.183 1 92.56 87 SER A N 1
ATOM 655 C CA . SER A 1 87 ? 8.93 -11.242 1.765 1 92.56 87 SER A CA 1
ATOM 656 C C . SER A 1 87 ? 7.742 -11.719 0.935 1 92.56 87 SER A C 1
ATOM 658 O O . SER A 1 87 ? 7.609 -12.914 0.659 1 92.56 87 SER A O 1
ATOM 660 N N . VAL A 1 88 ? 6.926 -10.844 0.57 1 92.75 88 VAL A N 1
ATOM 661 C CA . VAL A 1 88 ? 5.746 -11.164 -0.227 1 92.75 88 VAL A CA 1
ATOM 662 C C . VAL A 1 88 ? 6.176 -11.742 -1.575 1 92.75 88 VAL A C 1
ATOM 664 O O . VAL A 1 88 ? 5.586 -12.703 -2.062 1 92.75 88 VAL A O 1
ATOM 667 N N . GLY A 1 89 ? 7.176 -11.141 -2.146 1 89.94 89 GLY A N 1
ATOM 668 C CA . GLY A 1 89 ? 7.703 -11.648 -3.402 1 89.94 89 GLY A CA 1
ATOM 669 C C . GLY A 1 89 ? 8.125 -13.102 -3.33 1 89.94 89 GLY A C 1
ATOM 670 O O . GLY A 1 89 ? 7.816 -13.891 -4.227 1 89.94 89 GLY A O 1
ATOM 671 N N . VAL A 1 90 ? 8.781 -13.398 -2.338 1 91.38 90 VAL A N 1
ATOM 672 C CA . VAL A 1 90 ? 9.25 -14.773 -2.148 1 91.38 90 VAL A CA 1
ATOM 673 C C . VAL A 1 90 ? 8.055 -15.711 -2.014 1 91.38 90 VAL A C 1
ATOM 675 O O . VAL A 1 90 ? 8.023 -16.781 -2.623 1 91.38 90 VAL A O 1
ATOM 678 N N . VAL A 1 91 ? 7.082 -15.312 -1.269 1 92.12 91 VAL A N 1
ATOM 679 C CA . VAL A 1 91 ? 5.898 -16.125 -1.027 1 92.12 91 VAL A CA 1
ATOM 680 C C . VAL A 1 91 ? 5.129 -16.328 -2.332 1 92.12 91 VAL A C 1
ATOM 682 O O . VAL A 1 91 ? 4.742 -17.438 -2.672 1 92.12 91 VAL A O 1
ATOM 685 N N . ILE A 1 92 ? 4.953 -15.32 -3.064 1 88.69 92 ILE A N 1
ATOM 686 C CA . ILE A 1 92 ? 4.23 -15.391 -4.328 1 88.69 92 ILE A CA 1
ATOM 687 C C . ILE A 1 92 ? 5.008 -16.25 -5.324 1 88.69 92 ILE A C 1
ATOM 689 O O . ILE A 1 92 ? 4.422 -17.047 -6.051 1 88.69 92 ILE A O 1
ATOM 693 N N . GLY A 1 93 ? 6.301 -16 -5.332 1 87.5 93 GLY A N 1
ATOM 694 C CA . GLY A 1 93 ? 7.133 -16.844 -6.176 1 87.5 93 GLY A CA 1
ATOM 695 C C . GLY A 1 93 ? 6.992 -18.328 -5.863 1 87.5 93 GLY A C 1
ATOM 696 O O . GLY A 1 93 ? 6.855 -19.156 -6.77 1 87.5 93 GLY A O 1
ATOM 697 N N . ALA A 1 94 ? 7.035 -18.594 -4.633 1 90.81 94 ALA A N 1
ATOM 698 C CA . ALA A 1 94 ? 6.879 -19.984 -4.188 1 90.81 94 ALA A CA 1
ATOM 699 C C . ALA A 1 94 ? 5.516 -20.531 -4.582 1 90.81 94 ALA A C 1
ATOM 701 O O . ALA A 1 94 ? 5.402 -21.688 -4.996 1 90.81 94 ALA A O 1
ATOM 702 N N . MET A 1 95 ? 4.496 -19.797 -4.496 1 87.06 95 MET A N 1
ATOM 703 C CA . MET A 1 95 ? 3.143 -20.219 -4.855 1 87.06 95 MET A CA 1
ATOM 704 C C . MET A 1 95 ? 3.039 -20.5 -6.348 1 87.06 95 MET A C 1
ATOM 706 O O . MET A 1 95 ? 2.381 -21.469 -6.754 1 87.06 95 MET A O 1
ATOM 710 N N . LYS A 1 96 ? 3.555 -19.656 -7.09 1 82.19 96 LYS A N 1
ATOM 711 C CA . LYS A 1 96 ? 3.537 -19.844 -8.539 1 82.19 96 LYS A CA 1
ATOM 712 C C . LYS A 1 96 ? 4.27 -21.125 -8.93 1 82.19 96 LYS A C 1
ATOM 714 O O . LYS A 1 96 ? 3.82 -21.859 -9.82 1 82.19 96 LYS A O 1
ATOM 719 N N . ASP A 1 97 ? 5.348 -21.359 -8.297 1 83.81 97 ASP A N 1
ATOM 720 C CA . ASP A 1 97 ? 6.137 -22.547 -8.594 1 83.81 97 ASP A CA 1
ATOM 721 C C . ASP A 1 97 ? 5.387 -23.828 -8.195 1 83.81 97 ASP A C 1
ATOM 723 O O . ASP A 1 97 ? 5.473 -24.844 -8.883 1 83.81 97 ASP A O 1
ATOM 727 N N . LEU A 1 98 ? 4.68 -23.797 -7.156 1 78.94 98 LEU A N 1
ATOM 728 C CA . LEU A 1 98 ? 3.912 -24.938 -6.688 1 78.94 98 LEU A CA 1
ATOM 729 C C . LEU A 1 98 ? 2.66 -25.141 -7.535 1 78.94 98 LEU A C 1
ATOM 731 O O . LEU A 1 98 ? 2.225 -26.281 -7.746 1 78.94 98 LEU A O 1
ATOM 735 N N . ASP A 1 99 ? 2.002 -24 -7.859 1 67.25 99 ASP A N 1
ATOM 736 C CA . ASP A 1 99 ? 0.847 -24.078 -8.742 1 67.25 99 ASP A CA 1
ATOM 737 C C . ASP A 1 99 ? 1.243 -24.641 -10.109 1 67.25 99 ASP A C 1
ATOM 739 O O . ASP A 1 99 ? 0.513 -25.438 -10.695 1 67.25 99 ASP A O 1
ATOM 743 N N . VAL A 1 100 ? 2.188 -24.094 -10.68 1 59.03 100 VAL A N 1
ATOM 744 C CA . VAL A 1 100 ? 2.711 -24.594 -11.945 1 59.03 100 VAL A CA 1
ATOM 745 C C . VAL A 1 100 ? 3.072 -26.078 -11.797 1 59.03 100 VAL A C 1
ATOM 747 O O . VAL A 1 100 ? 2.834 -26.875 -12.703 1 59.03 100 VAL A O 1
ATOM 750 N N . ASP A 1 101 ? 3.604 -26.328 -10.711 1 56.16 101 ASP A N 1
ATOM 751 C CA . ASP A 1 101 ? 3.943 -27.734 -10.492 1 56.16 101 ASP A CA 1
ATOM 752 C C . ASP A 1 101 ? 2.688 -28.594 -10.438 1 56.16 101 ASP A C 1
ATOM 754 O O . ASP A 1 101 ? 2.682 -29.719 -10.938 1 56.16 101 ASP A O 1
ATOM 758 N N . VAL A 1 102 ? 1.64 -28.031 -9.836 1 52.94 102 VAL A N 1
ATOM 759 C CA . VAL A 1 102 ? 0.403 -28.812 -9.797 1 52.94 102 VAL A CA 1
ATOM 760 C C . VAL A 1 102 ? -0.167 -28.938 -11.211 1 52.94 102 VAL A C 1
ATOM 762 O O . VAL A 1 102 ? -0.717 -29.984 -11.562 1 52.94 102 VAL A O 1
ATOM 765 N N . VAL A 1 103 ? 0.028 -27.891 -11.961 1 48.91 103 VAL A N 1
ATOM 766 C CA . VAL A 1 103 ? -0.44 -27.969 -13.344 1 48.91 103 VAL A CA 1
ATOM 767 C C . VAL A 1 103 ? 0.438 -28.938 -14.133 1 48.91 103 VAL A C 1
ATOM 769 O O . VAL A 1 103 ? -0.067 -29.75 -14.914 1 48.91 103 VAL A O 1
ATOM 772 N N . TYR A 1 104 ? 1.696 -28.734 -13.898 1 48.16 104 TYR A N 1
ATOM 773 C CA . TYR A 1 104 ? 2.6 -29.641 -14.609 1 48.16 104 TYR A CA 1
ATOM 774 C C . TYR A 1 104 ? 2.455 -31.078 -14.094 1 48.16 104 TYR A C 1
ATOM 776 O O . TYR A 1 104 ? 2.648 -32.031 -14.852 1 48.16 104 TYR A O 1
ATOM 784 N N . ASP A 1 105 ? 2.34 -31.172 -12.797 1 46.84 105 ASP A N 1
ATOM 785 C CA . ASP A 1 105 ? 2.186 -32.531 -12.312 1 46.84 105 ASP A CA 1
ATOM 786 C C . ASP A 1 105 ? 0.89 -33.156 -12.82 1 46.84 105 ASP A C 1
ATOM 788 O O . ASP A 1 105 ? 0.843 -34.344 -13.109 1 46.84 105 ASP A O 1
ATOM 792 N N . ALA A 1 106 ? -0.196 -32.375 -12.883 1 47 106 ALA A N 1
ATOM 793 C CA . ALA A 1 106 ? -1.446 -32.906 -13.422 1 47 106 ALA A CA 1
ATOM 794 C C . ALA A 1 106 ? -1.282 -33.312 -14.883 1 47 106 ALA A C 1
ATOM 796 O O . ALA A 1 106 ? -1.969 -34.219 -15.359 1 47 106 ALA A O 1
ATOM 797 N N . VAL A 1 107 ? -0.468 -32.562 -15.562 1 46.91 107 VAL A N 1
ATOM 798 C CA . VAL A 1 107 ? -0.306 -32.875 -16.984 1 46.91 107 VAL A CA 1
ATOM 799 C C . VAL A 1 107 ? 0.66 -34.062 -17.156 1 46.91 107 VAL A C 1
ATOM 801 O O . VAL A 1 107 ? 0.526 -34.844 -18.078 1 46.91 107 VAL A O 1
ATOM 804 N N . THR A 1 108 ? 1.606 -34.062 -16.297 1 45.62 108 THR A N 1
ATOM 805 C CA . THR A 1 108 ? 2.625 -35.094 -16.516 1 45.62 108 THR A CA 1
ATOM 806 C C . THR A 1 108 ? 2.154 -36.438 -16 1 45.62 108 THR A C 1
ATOM 808 O O . THR A 1 108 ? 2.842 -37.469 -16.172 1 45.62 108 THR A O 1
ATOM 811 N N . ASP A 1 109 ? 1.246 -36.438 -15.008 1 40.62 109 ASP A N 1
ATOM 812 C CA . ASP A 1 109 ? 0.846 -37.781 -14.586 1 40.62 109 ASP A CA 1
ATOM 813 C C . ASP A 1 109 ? -0.013 -38.469 -15.648 1 40.62 109 ASP A C 1
ATOM 815 O O . ASP A 1 109 ? -1.217 -38.219 -15.734 1 40.62 109 ASP A O 1
ATOM 819 N N . PRO A 1 110 ? 0.434 -38.594 -16.938 1 40.72 110 PRO A N 1
ATOM 820 C CA . PRO A 1 110 ? -0.32 -39.344 -17.953 1 40.72 110 PRO A CA 1
ATOM 821 C C . PRO A 1 110 ? -0.975 -40.594 -17.391 1 40.72 110 PRO A C 1
ATOM 823 O O . PRO A 1 110 ? -0.611 -41.062 -16.297 1 40.72 110 PRO A O 1
ATOM 826 N N . LEU A 1 111 ? -1.677 -41.531 -18.281 1 43.44 111 LEU A N 1
ATOM 827 C CA . LEU A 1 111 ? -2.309 -42.844 -18.438 1 43.44 111 LEU A CA 1
ATOM 828 C C . LEU A 1 111 ? -1.424 -43.938 -17.859 1 43.44 111 LEU A C 1
ATOM 830 O O . LEU A 1 111 ? -1.751 -45.125 -17.969 1 43.44 111 LEU A O 1
ATOM 834 N N . THR A 1 112 ? -0.308 -43.594 -17.375 1 42.72 112 THR A N 1
ATOM 835 C CA . THR A 1 112 ? 0.589 -44.719 -17.141 1 42.72 112 THR A CA 1
ATOM 836 C C . THR A 1 112 ? 0.048 -45.625 -16.016 1 42.72 112 THR A C 1
ATOM 838 O O . THR A 1 112 ? 0.359 -46.812 -15.969 1 42.72 112 THR A O 1
ATOM 841 N N . GLY A 1 113 ? -0.836 -45.094 -15.164 1 42.25 113 GLY A N 1
ATOM 842 C CA . GLY A 1 113 ? -1.237 -46 -14.094 1 42.25 113 GLY A CA 1
ATOM 843 C C . GLY A 1 113 ? -2.17 -47.094 -14.562 1 42.25 113 GLY A C 1
ATOM 844 O O . GLY A 1 113 ? -2.582 -47.969 -13.773 1 42.25 113 GLY A O 1
ATOM 845 N N . VAL A 1 114 ? -2.852 -46.812 -15.688 1 42.78 114 VAL A N 1
ATOM 846 C CA . VAL A 1 114 ? -3.857 -47.812 -16.016 1 42.78 114 VAL A CA 1
ATOM 847 C C . VAL A 1 114 ? -3.186 -49.031 -16.641 1 42.78 114 VAL A C 1
ATOM 849 O O . VAL A 1 114 ? -3.861 -49.906 -17.203 1 42.78 114 VAL A O 1
ATOM 852 N N . GLN A 1 115 ? -1.822 -48.969 -16.766 1 38.75 115 GLN A N 1
ATOM 853 C CA . GLN A 1 115 ? -1.23 -50.062 -17.5 1 38.75 115 GLN A CA 1
ATOM 854 C C . GLN A 1 115 ? -1.41 -51.375 -16.766 1 38.75 115 GLN A C 1
ATOM 856 O O . GLN A 1 115 ? -0.796 -52.406 -17.125 1 38.75 115 GLN A O 1
ATOM 861 N N . GLY A 1 116 ? -2.055 -51.438 -15.57 1 37.66 116 GLY A N 1
ATOM 862 C CA . GLY A 1 116 ? -2.098 -52.688 -14.875 1 37.66 116 GLY A CA 1
ATOM 863 C C . GLY A 1 116 ? -2.764 -53.812 -15.688 1 37.66 116 GLY A C 1
ATOM 864 O O . GLY A 1 116 ? -3.201 -54.812 -15.133 1 37.66 116 GLY A O 1
ATOM 865 N N . LEU A 1 117 ? -3.141 -53.562 -17 1 36.53 117 LEU A N 1
ATOM 866 C CA . LEU A 1 117 ? -3.783 -54.688 -17.672 1 36.53 117 LEU A CA 1
ATOM 867 C C . LEU A 1 117 ? -2.857 -55.906 -17.734 1 36.53 117 LEU A C 1
ATOM 869 O O . LEU A 1 117 ? -1.788 -55.844 -18.344 1 36.53 117 LEU A O 1
ATOM 873 N N . GLU A 1 118 ? -2.52 -56.531 -16.531 1 36.88 118 GLU A N 1
ATOM 874 C CA . GLU A 1 118 ? -1.832 -57.812 -16.422 1 36.88 118 GLU A CA 1
ATOM 875 C C . GLU A 1 118 ? -2.332 -58.812 -17.453 1 36.88 118 GLU A C 1
ATOM 877 O O . GLU A 1 118 ? -3.535 -58.875 -17.719 1 36.88 118 GLU A O 1
ATOM 882 N N . GLU A 1 119 ? -1.667 -58.938 -18.625 1 38.31 119 GLU A N 1
ATOM 883 C CA . GLU A 1 119 ? -1.734 -60.031 -19.594 1 38.31 119 GLU A CA 1
ATOM 884 C C . GLU A 1 119 ? -1.942 -61.375 -18.891 1 38.31 119 GLU A C 1
ATOM 886 O O . GLU A 1 119 ? -1.091 -61.812 -18.125 1 38.31 119 GLU A O 1
ATOM 891 N N . ALA A 1 120 ? -3.15 -61.656 -18.234 1 38.31 120 ALA A N 1
ATOM 892 C CA . ALA A 1 120 ? -3.51 -63.031 -17.828 1 38.31 120 ALA A CA 1
ATOM 893 C C . ALA A 1 120 ? -3.191 -64 -18.922 1 38.31 120 ALA A C 1
ATOM 895 O O . ALA A 1 120 ? -3.799 -64 -20 1 38.31 120 ALA A O 1
ATOM 896 N N . LYS A 1 121 ? -1.953 -64.312 -19.062 1 38.38 121 LYS A N 1
ATOM 897 C CA . LYS A 1 121 ? -1.474 -65.5 -19.797 1 38.38 121 LYS A CA 1
ATOM 898 C C . LYS A 1 121 ? -2.27 -66.75 -19.406 1 38.38 121 LYS A C 1
ATOM 900 O O . LYS A 1 121 ? -2.213 -67.188 -18.266 1 38.38 121 LYS A O 1
ATOM 905 N N . GLY A 1 122 ? -3.527 -67 -19.953 1 29.31 122 GLY A N 1
ATOM 906 C CA . GLY A 1 122 ? -4.02 -68.312 -20.25 1 29.31 122 GLY A CA 1
ATOM 907 C C . GLY A 1 122 ? -3.217 -69 -21.328 1 29.31 122 GLY A C 1
ATOM 908 O O . GLY A 1 122 ? -2.588 -68.375 -22.172 1 29.31 122 GLY A O 1
ATOM 909 N N . MET B 1 1 ? -21.516 -13.023 -38.781 1 24.19 1 MET B N 1
ATOM 910 C CA . MET B 1 1 ? -20.328 -12.234 -38.531 1 24.19 1 MET B CA 1
ATOM 911 C C . MET B 1 1 ? -20.172 -11.969 -37.031 1 24.19 1 MET B C 1
ATOM 913 O O . MET B 1 1 ? -19.484 -11.031 -36.625 1 24.19 1 MET B O 1
ATOM 917 N N . ALA B 1 2 ? -20.859 -12.594 -36.188 1 29.78 2 ALA B N 1
ATOM 918 C CA . ALA B 1 2 ? -21.219 -12.562 -34.75 1 29.78 2 ALA B CA 1
ATOM 919 C C . ALA B 1 2 ? -20 -12.852 -33.906 1 29.78 2 ALA B C 1
ATOM 921 O O . ALA B 1 2 ? -19.625 -14.016 -33.688 1 29.78 2 ALA B O 1
ATOM 922 N N . ALA B 1 3 ? -18.766 -12.328 -34.219 1 32.38 3 ALA B N 1
ATOM 923 C CA . ALA B 1 3 ? -17.578 -12.781 -33.5 1 32.38 3 ALA B CA 1
ATOM 924 C C . ALA B 1 3 ? -17.781 -12.641 -32 1 32.38 3 ALA B C 1
ATOM 926 O O . ALA B 1 3 ? -18.062 -11.555 -31.5 1 32.38 3 ALA B O 1
ATOM 927 N N . THR B 1 4 ? -18.391 -13.539 -31.266 1 30.61 4 THR B N 1
ATOM 928 C CA . THR B 1 4 ? -18.531 -13.797 -29.828 1 30.61 4 THR B CA 1
ATOM 929 C C . THR B 1 4 ? -17.219 -13.516 -29.109 1 30.61 4 THR B C 1
ATOM 931 O O . THR B 1 4 ? -16.172 -14.047 -29.484 1 30.61 4 THR B O 1
ATOM 934 N N . ALA B 1 5 ? -16.906 -12.273 -28.516 1 33.69 5 ALA B N 1
ATOM 935 C CA . ALA B 1 5 ? -15.766 -11.68 -27.828 1 33.69 5 ALA B CA 1
ATOM 936 C C . ALA B 1 5 ? -15.133 -12.68 -26.859 1 33.69 5 ALA B C 1
ATOM 938 O O . ALA B 1 5 ? -15.773 -13.117 -25.891 1 33.69 5 ALA B O 1
ATOM 939 N N . GLU B 1 6 ? -14.367 -13.711 -27.297 1 32.41 6 GLU B N 1
ATOM 940 C CA . GLU B 1 6 ? -13.547 -14.734 -26.656 1 32.41 6 GLU B CA 1
ATOM 941 C C . GLU B 1 6 ? -12.914 -14.211 -25.359 1 32.41 6 GLU B C 1
ATOM 943 O O . GLU B 1 6 ? -12.484 -13.055 -25.297 1 32.41 6 GLU B O 1
ATOM 948 N N . ALA B 1 7 ? -13.258 -14.617 -24.078 1 35.47 7 ALA B N 1
ATOM 949 C CA . ALA B 1 7 ? -12.789 -14.648 -22.688 1 35.47 7 ALA B CA 1
ATOM 950 C C . ALA B 1 7 ? -11.266 -14.711 -22.625 1 35.47 7 ALA B C 1
ATOM 952 O O . ALA B 1 7 ? -10.672 -15.781 -22.75 1 35.47 7 ALA B O 1
ATOM 953 N N . GLN B 1 8 ? -10.398 -14.164 -23.547 1 35.41 8 GLN B N 1
ATOM 954 C CA . GLN B 1 8 ? -8.961 -14.227 -23.781 1 35.41 8 GLN B CA 1
ATOM 955 C C . GLN B 1 8 ? -8.188 -14.25 -22.469 1 35.41 8 GLN B C 1
ATOM 957 O O . GLN B 1 8 ? -8.344 -13.359 -21.625 1 35.41 8 GLN B O 1
ATOM 962 N N . ASN B 1 9 ? -7.895 -15.305 -21.734 1 42.62 9 ASN B N 1
ATOM 963 C CA . ASN B 1 9 ? -6.977 -15.75 -20.688 1 42.62 9 ASN B CA 1
ATOM 964 C C . ASN B 1 9 ? -5.707 -14.898 -20.656 1 42.62 9 ASN B C 1
ATOM 966 O O . ASN B 1 9 ? -4.633 -15.367 -21.047 1 42.62 9 ASN B O 1
ATOM 970 N N . GLY B 1 10 ? -5.375 -13.93 -21.484 1 47.44 10 GLY B N 1
ATOM 971 C CA . GLY B 1 10 ? -4.242 -13.102 -21.875 1 47.44 10 GLY B CA 1
ATOM 972 C C . GLY B 1 10 ? -3.354 -12.727 -20.703 1 47.44 10 GLY B C 1
ATOM 973 O O . GLY B 1 10 ? -3.842 -12.477 -19.594 1 47.44 10 GLY B O 1
ATOM 974 N N . ALA B 1 11 ? -2.043 -13.219 -20.75 1 63.59 11 ALA B N 1
ATOM 975 C CA . ALA B 1 11 ? -0.967 -13.016 -19.781 1 63.59 11 ALA B CA 1
ATOM 976 C C . ALA B 1 11 ? -0.969 -11.586 -19.25 1 63.59 11 ALA B C 1
ATOM 978 O O . ALA B 1 11 ? -1.066 -10.633 -20.016 1 63.59 11 ALA B O 1
ATOM 979 N N . ASP B 1 12 ? -1.588 -11.289 -18.219 1 77.56 12 ASP B N 1
ATOM 980 C CA . ASP B 1 12 ? -1.486 -9.992 -17.562 1 77.56 12 ASP B CA 1
ATOM 981 C C . ASP B 1 12 ? -0.099 -9.383 -17.75 1 77.56 12 ASP B C 1
ATOM 983 O O . ASP B 1 12 ? 0.902 -9.953 -17.312 1 77.56 12 ASP B O 1
ATOM 987 N N . GLU B 1 13 ? -0.039 -8.375 -18.672 1 91.19 13 GLU B N 1
ATOM 988 C CA . GLU B 1 13 ? 1.213 -7.68 -18.969 1 91.19 13 GLU B CA 1
ATOM 989 C C . GLU B 1 13 ? 1.854 -7.133 -17.703 1 91.19 13 GLU B C 1
ATOM 991 O O . GLU B 1 13 ? 3.076 -6.977 -17.625 1 91.19 13 GLU B O 1
ATOM 996 N N . PHE B 1 14 ? 1.027 -6.812 -16.766 1 94.06 14 PHE B N 1
ATOM 997 C CA . PHE B 1 14 ? 1.498 -6.266 -15.5 1 94.06 14 PHE B CA 1
ATOM 998 C C . PHE B 1 14 ? 1.001 -7.109 -14.328 1 94.06 14 PHE B C 1
ATOM 1000 O O . PHE B 1 14 ? 0.127 -6.68 -13.57 1 94.06 14 PHE B O 1
ATOM 1007 N N . PRO B 1 15 ? 1.55 -8.211 -14.133 1 90.56 15 PRO B N 1
ATOM 1008 C CA . PRO B 1 15 ? 1.002 -9.195 -13.195 1 90.56 15 PRO B CA 1
ATOM 1009 C C . PRO B 1 15 ? 1.248 -8.82 -11.734 1 90.56 15 PRO B C 1
ATOM 1011 O O . PRO B 1 15 ? 0.582 -9.344 -10.836 1 90.56 15 PRO B O 1
ATOM 1014 N N . CYS B 1 16 ? 2.168 -8.023 -11.398 1 92.38 16 CYS B N 1
ATOM 1015 C CA . CYS B 1 16 ? 2.445 -7.629 -10.023 1 92.38 16 CYS B CA 1
ATOM 1016 C C . CYS B 1 16 ? 1.596 -6.43 -9.617 1 92.38 16 CYS B C 1
ATOM 1018 O O . CYS B 1 16 ? 1.743 -5.344 -10.188 1 92.38 16 CYS B O 1
ATOM 1020 N N . LYS B 1 17 ? 0.787 -6.707 -8.656 1 93.75 17 LYS B N 1
ATOM 1021 C CA . LYS B 1 17 ? -0.166 -5.652 -8.32 1 93.75 17 LYS B CA 1
ATOM 1022 C C . LYS B 1 17 ? -0.197 -5.391 -6.82 1 93.75 17 LYS B C 1
ATOM 1024 O O . LYS B 1 17 ? -0.048 -6.312 -6.02 1 93.75 17 LYS B O 1
ATOM 1029 N N . ILE B 1 18 ? -0.431 -4.082 -6.555 1 95.44 18 ILE B N 1
ATOM 1030 C CA . ILE B 1 18 ? -0.62 -3.686 -5.164 1 95.44 18 ILE B CA 1
ATOM 1031 C C . ILE B 1 18 ? -1.47 -2.418 -5.102 1 95.44 18 ILE B C 1
ATOM 1033 O O . ILE B 1 18 ? -1.461 -1.609 -6.031 1 95.44 18 ILE B O 1
ATOM 1037 N N . THR B 1 19 ? -2.258 -2.277 -4.074 1 96.31 19 THR B N 1
ATOM 1038 C CA . THR B 1 19 ? -3.006 -1.058 -3.789 1 96.31 19 THR B CA 1
ATOM 1039 C C . THR B 1 19 ? -2.541 -0.43 -2.479 1 96.31 19 THR B C 1
ATOM 1041 O O . THR B 1 19 ? -2.348 -1.131 -1.483 1 96.31 19 THR B O 1
ATOM 1044 N N . LEU B 1 20 ? -2.359 0.863 -2.52 1 96.25 20 LEU B N 1
ATOM 1045 C CA . LEU B 1 20 ? -1.954 1.623 -1.342 1 96.25 20 LEU B CA 1
ATOM 1046 C C . LEU B 1 20 ? -3.07 2.557 -0.887 1 96.25 20 LEU B C 1
ATOM 1048 O O . LEU B 1 20 ? -3.691 3.234 -1.709 1 96.25 20 LEU B O 1
ATOM 1052 N N . ASP B 1 21 ? -3.379 2.561 0.317 1 96 21 ASP B N 1
ATOM 1053 C CA . ASP B 1 21 ? -4.312 3.508 0.921 1 96 21 ASP B CA 1
ATOM 1054 C C . ASP B 1 21 ? -3.602 4.418 1.92 1 96 21 ASP B C 1
ATOM 1056 O O . ASP B 1 21 ? -2.98 3.939 2.871 1 96 21 ASP B O 1
ATOM 1060 N N . ILE B 1 22 ? -3.689 5.684 1.698 1 95.69 22 ILE B N 1
ATOM 1061 C CA . ILE B 1 22 ? -3.096 6.695 2.57 1 95.69 22 ILE B CA 1
ATOM 1062 C C . ILE B 1 22 ? -4.199 7.551 3.191 1 95.69 22 ILE B C 1
ATOM 1064 O O . ILE B 1 22 ? -4.824 8.359 2.506 1 95.69 22 ILE B O 1
ATOM 1068 N N . PRO B 1 23 ? -4.336 7.449 4.395 1 93.62 23 PRO B N 1
ATOM 1069 C CA . PRO B 1 23 ? -5.395 8.219 5.059 1 93.62 23 PRO B CA 1
ATOM 1070 C C . PRO B 1 23 ? -4.973 9.656 5.367 1 93.62 23 PRO B C 1
ATOM 1072 O O . PRO B 1 23 ? -3.822 9.898 5.746 1 93.62 23 PRO B O 1
ATOM 1075 N N . PHE B 1 24 ? -5.918 10.539 5.148 1 92.06 24 PHE B N 1
ATOM 1076 C CA . PHE B 1 24 ? -5.758 11.945 5.5 1 92.06 24 PHE B CA 1
ATOM 1077 C C . PHE B 1 24 ? -6.797 12.367 6.531 1 92.06 24 PHE B C 1
ATOM 1079 O O . PHE B 1 24 ? -7.84 11.727 6.668 1 92.06 24 PHE B O 1
ATOM 1086 N N . PRO B 1 25 ? -6.484 13.414 7.23 1 89.94 25 PRO B N 1
ATOM 1087 C CA . PRO B 1 25 ? -7.418 13.859 8.266 1 89.94 25 PRO B CA 1
ATOM 1088 C C . PRO B 1 25 ? -8.758 14.32 7.691 1 89.94 25 PRO B C 1
ATOM 1090 O O . PRO B 1 25 ? -9.797 14.141 8.328 1 89.94 25 PRO B O 1
ATOM 1093 N N . THR B 1 26 ? -8.734 14.93 6.543 1 91.75 26 THR B N 1
ATOM 1094 C CA . THR B 1 26 ? -9.961 15.43 5.934 1 91.75 26 THR B CA 1
ATOM 1095 C C . THR B 1 26 ? -9.992 15.102 4.441 1 91.75 26 THR B C 1
ATOM 1097 O O . THR B 1 26 ? -8.953 14.883 3.824 1 91.75 26 THR B O 1
ATOM 1100 N N . ALA B 1 27 ? -11.234 15.148 3.938 1 95.06 27 ALA B N 1
ATOM 1101 C CA . ALA B 1 27 ? -11.43 14.938 2.506 1 95.06 27 ALA B CA 1
ATOM 1102 C C . ALA B 1 27 ? -10.727 16.016 1.69 1 95.06 27 ALA B C 1
ATOM 1104 O O . ALA B 1 27 ? -10.18 15.742 0.619 1 95.06 27 ALA B O 1
ATOM 1105 N N . HIS B 1 28 ? -10.781 17.203 2.213 1 94.38 28 HIS B N 1
ATOM 1106 C CA . HIS B 1 28 ? -10.164 18.328 1.525 1 94.38 28 HIS B CA 1
ATOM 1107 C C . HIS B 1 28 ? -8.664 18.125 1.36 1 94.38 28 HIS B C 1
ATOM 1109 O O . HIS B 1 28 ? -8.117 18.328 0.272 1 94.38 28 HIS B O 1
ATOM 1115 N N . LEU B 1 29 ? -7.992 17.641 2.369 1 93.62 29 LEU B N 1
ATOM 1116 C CA . LEU B 1 29 ? -6.555 17.391 2.322 1 93.62 29 LEU B CA 1
ATOM 1117 C C . LEU B 1 29 ? -6.223 16.266 1.35 1 93.62 29 LEU B C 1
ATOM 1119 O O . LEU B 1 29 ? -5.25 16.359 0.6 1 93.62 29 LEU B O 1
ATOM 1123 N N . ALA B 1 30 ? -7.043 15.281 1.374 1 95.44 30 ALA B N 1
ATOM 1124 C CA . ALA B 1 30 ? -6.848 14.172 0.441 1 95.44 30 ALA B CA 1
ATOM 1125 C C . ALA B 1 30 ? -6.969 14.648 -1.005 1 95.44 30 ALA B C 1
ATOM 1127 O O . ALA B 1 30 ? -6.148 14.289 -1.853 1 95.44 30 ALA B O 1
ATOM 1128 N N . SER B 1 31 ? -7.918 15.414 -1.256 1 95.94 31 SER B N 1
ATOM 1129 C CA . SER B 1 31 ? -8.148 15.945 -2.596 1 95.94 31 SER B CA 1
ATOM 1130 C C . SER B 1 31 ? -6.996 16.844 -3.035 1 95.94 31 SER B C 1
ATOM 1132 O O . SER B 1 31 ? -6.578 16.797 -4.195 1 95.94 31 SER B O 1
ATOM 1134 N N . THR B 1 32 ? -6.543 17.625 -2.166 1 95 32 THR B N 1
ATOM 1135 C CA . THR B 1 32 ? -5.406 18.484 -2.461 1 95 32 THR B CA 1
ATOM 1136 C C . THR B 1 32 ? -4.168 17.656 -2.785 1 95 32 THR B C 1
ATOM 1138 O O . THR B 1 32 ? -3.459 17.938 -3.756 1 95 32 THR B O 1
ATOM 1141 N N . ALA B 1 33 ? -3.967 16.672 -1.938 1 94.94 33 ALA B N 1
ATOM 1142 C CA . ALA B 1 33 ? -2.828 15.789 -2.182 1 94.94 33 ALA B CA 1
ATOM 1143 C C . ALA B 1 33 ? -2.924 15.141 -3.559 1 94.94 33 ALA B C 1
ATOM 1145 O O . ALA B 1 33 ? -1.932 15.078 -4.289 1 94.94 33 ALA B O 1
ATOM 1146 N N . LEU B 1 34 ? -4.102 14.641 -3.879 1 96.31 34 LEU B N 1
ATOM 1147 C CA . LEU B 1 34 ? -4.316 14.008 -5.18 1 96.31 34 LEU B CA 1
ATOM 1148 C C . LEU B 1 34 ? -3.941 14.961 -6.312 1 96.31 34 LEU B C 1
ATOM 1150 O O . LEU B 1 34 ? -3.273 14.555 -7.266 1 96.31 34 LEU B O 1
ATOM 1154 N N . THR B 1 35 ? -4.328 16.172 -6.23 1 94.56 35 THR B N 1
ATOM 1155 C CA . THR B 1 35 ? -4.078 17.156 -7.266 1 94.56 35 THR B CA 1
ATOM 1156 C C . THR B 1 35 ? -2.582 17.391 -7.457 1 94.56 35 THR B C 1
ATOM 1158 O O . THR B 1 35 ? -2.105 17.516 -8.586 1 94.56 35 THR B O 1
ATOM 1161 N N . VAL B 1 36 ? -1.87 17.375 -6.359 1 93.62 36 VAL B N 1
ATOM 1162 C CA . VAL B 1 36 ? -0.437 17.641 -6.41 1 93.62 36 VAL B CA 1
ATOM 1163 C C . VAL B 1 36 ? 0.303 16.406 -6.914 1 93.62 36 VAL B C 1
ATOM 1165 O O . VAL B 1 36 ? 1.191 16.5 -7.762 1 93.62 36 VAL B O 1
ATOM 1168 N N . ILE B 1 37 ? -0.048 15.273 -6.41 1 93.81 37 ILE B N 1
ATOM 1169 C CA . ILE B 1 37 ? 0.688 14.039 -6.676 1 93.81 37 ILE B CA 1
ATOM 1170 C C . ILE B 1 37 ? 0.384 13.547 -8.086 1 93.81 37 ILE B C 1
ATOM 1172 O O . ILE B 1 37 ? 1.252 12.984 -8.758 1 93.81 37 ILE B O 1
ATOM 1176 N N . SER B 1 38 ? -0.808 13.758 -8.586 1 92.25 38 SER B N 1
ATOM 1177 C CA . SER B 1 38 ? -1.254 13.227 -9.875 1 92.25 38 SER B CA 1
ATOM 1178 C C . SER B 1 38 ? -0.533 13.914 -11.031 1 92.25 38 SER B C 1
ATOM 1180 O O . SER B 1 38 ? -0.55 13.414 -12.156 1 92.25 38 SER B O 1
ATOM 1182 N N . VAL B 1 39 ? 0.098 14.945 -10.773 1 90.38 39 VAL B N 1
ATOM 1183 C CA . VAL B 1 39 ? 0.811 15.672 -11.828 1 90.38 39 VAL B CA 1
ATOM 1184 C C . VAL B 1 39 ? 2.098 14.93 -12.18 1 90.38 39 VAL B C 1
ATOM 1186 O O . VAL B 1 39 ? 2.662 15.125 -13.258 1 90.38 39 VAL B O 1
ATOM 1189 N N . ASP B 1 40 ? 2.602 14.188 -11.242 1 88.81 40 ASP B N 1
ATOM 1190 C CA . ASP B 1 40 ? 3.816 13.414 -11.461 1 88.81 40 ASP B CA 1
ATOM 1191 C C . ASP B 1 40 ? 3.521 12.141 -12.258 1 88.81 40 ASP B C 1
ATOM 1193 O O . ASP B 1 40 ? 2.818 11.25 -11.781 1 88.81 40 ASP B O 1
ATOM 1197 N N . GLU B 1 41 ? 4.008 12.133 -13.422 1 89.88 41 GLU B N 1
ATOM 1198 C CA . GLU B 1 41 ? 3.811 10.961 -14.266 1 89.88 41 GLU B CA 1
ATOM 1199 C C . GLU B 1 41 ? 4.738 9.82 -13.859 1 89.88 41 GLU B C 1
ATOM 1201 O O . GLU B 1 41 ? 5.844 10.062 -13.367 1 89.88 41 GLU B O 1
ATOM 1206 N N . GLU B 1 42 ? 4.184 8.555 -14.016 1 91.44 42 GLU B N 1
ATOM 1207 C CA . GLU B 1 42 ? 5.031 7.391 -13.758 1 91.44 42 GLU B CA 1
ATOM 1208 C C . GLU B 1 42 ? 6.188 7.324 -14.75 1 91.44 42 GLU B C 1
ATOM 1210 O O . GLU B 1 42 ? 5.984 7.441 -15.961 1 91.44 42 GLU B O 1
ATOM 1215 N N . LEU B 1 43 ? 7.43 7.117 -14.32 1 87.56 43 LEU B N 1
ATOM 1216 C CA . LEU B 1 43 ? 8.672 7.188 -15.086 1 87.56 43 LEU B CA 1
ATOM 1217 C C . LEU B 1 43 ? 8.844 5.949 -15.961 1 87.56 43 LEU B C 1
ATOM 1219 O O . LEU B 1 43 ? 9.352 6.039 -17.078 1 87.56 43 LEU B O 1
ATOM 1223 N N . SER B 1 44 ? 8.328 4.855 -15.484 1 93.12 44 SER B N 1
ATOM 1224 C CA . SER B 1 44 ? 8.594 3.6 -16.172 1 93.12 44 SER B CA 1
ATOM 1225 C C . SER B 1 44 ? 7.383 3.141 -16.984 1 93.12 44 SER B C 1
ATOM 1227 O O . SER B 1 44 ? 6.262 3.127 -16.469 1 93.12 44 SER B O 1
ATOM 1229 N N . PRO B 1 45 ? 7.57 2.758 -18.266 1 94.94 45 PRO B N 1
ATOM 1230 C CA . PRO B 1 45 ? 6.484 2.164 -19.047 1 94.94 45 PRO B CA 1
ATOM 1231 C C . PRO B 1 45 ? 6.102 0.766 -18.578 1 94.94 45 PRO B C 1
ATOM 1233 O O . PRO B 1 45 ? 5.125 0.187 -19.047 1 94.94 45 PRO B O 1
ATOM 1236 N N . LEU B 1 46 ? 6.918 0.244 -17.703 1 96.19 46 LEU B N 1
ATOM 1237 C CA . LEU B 1 46 ? 6.691 -1.101 -17.172 1 96.19 46 LEU B CA 1
ATOM 1238 C C . LEU B 1 46 ? 5.855 -1.057 -15.898 1 96.19 46 LEU B C 1
ATOM 1240 O O . LEU B 1 46 ? 5.648 -2.086 -15.25 1 96.19 46 LEU B O 1
ATOM 1244 N N . VAL B 1 47 ? 5.434 0.171 -15.539 1 96.69 47 VAL B N 1
ATOM 1245 C CA . VAL B 1 47 ? 4.621 0.386 -14.344 1 96.69 47 VAL B CA 1
ATOM 1246 C C . VAL B 1 47 ? 3.381 1.204 -14.703 1 96.69 47 VAL B C 1
ATOM 1248 O O . VAL B 1 47 ? 3.467 2.166 -15.477 1 96.69 47 VAL B O 1
ATOM 1251 N N . ARG B 1 48 ? 2.271 0.767 -14.148 1 96.25 48 ARG B N 1
ATOM 1252 C CA . ARG B 1 48 ? 1.024 1.519 -14.242 1 96.25 48 ARG B CA 1
ATOM 1253 C C . ARG B 1 48 ? 0.542 1.949 -12.859 1 96.25 48 ARG B C 1
ATOM 1255 O O . ARG B 1 48 ? 0.643 1.188 -11.898 1 96.25 48 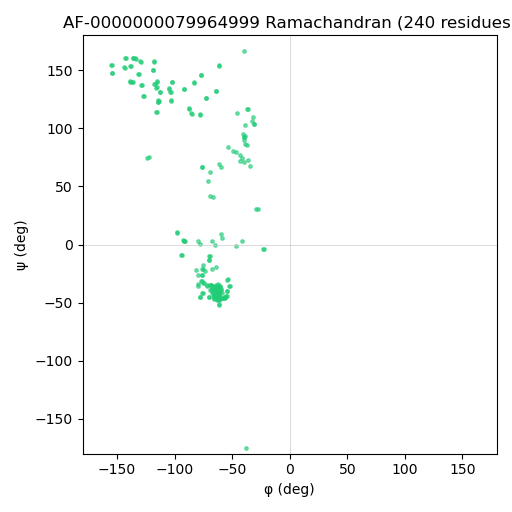ARG B O 1
ATOM 1262 N N . ARG B 1 49 ? 0.085 3.188 -12.852 1 96.12 49 ARG B N 1
ATOM 1263 C CA . ARG B 1 49 ? -0.445 3.709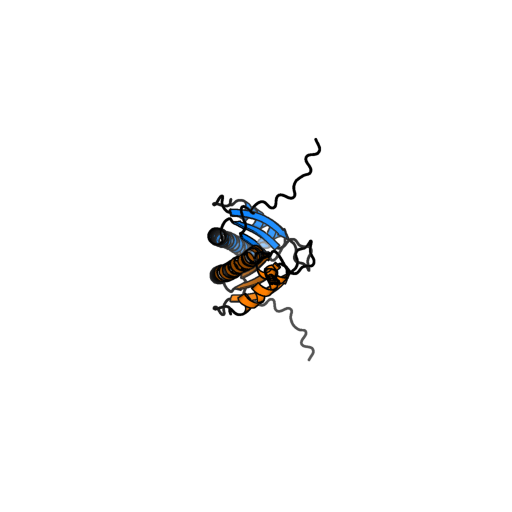 -11.602 1 96.12 49 ARG B CA 1
ATOM 1264 C C . ARG B 1 49 ? -1.714 4.52 -11.836 1 96.12 49 ARG B C 1
ATOM 1266 O O . ARG B 1 49 ? -1.861 5.164 -12.875 1 96.12 49 ARG B O 1
ATOM 1273 N N . SER B 1 50 ? -2.666 4.414 -11.016 1 96.19 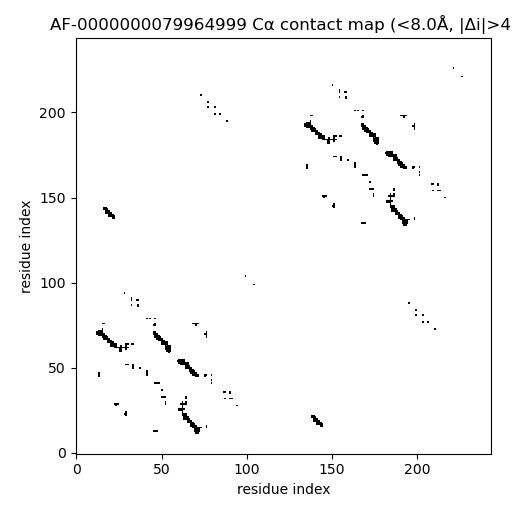50 SER B N 1
ATOM 1274 C CA . SER B 1 50 ? -3.879 5.227 -11.023 1 96.19 50 SER B CA 1
ATOM 1275 C C . SER B 1 50 ? -4.281 5.633 -9.609 1 96.19 50 SER B C 1
ATOM 1277 O O . SER B 1 50 ? -3.904 4.973 -8.633 1 96.19 50 SER B O 1
ATOM 1279 N N . PHE B 1 51 ? -4.973 6.754 -9.578 1 96.56 51 PHE B N 1
ATOM 1280 C CA . PHE B 1 51 ? -5.352 7.32 -8.289 1 96.56 51 PHE B CA 1
ATOM 1281 C C . PHE B 1 51 ? -6.867 7.402 -8.156 1 96.56 51 PHE B C 1
ATOM 1283 O O . PHE B 1 51 ? -7.574 7.59 -9.148 1 96.56 51 PHE B O 1
ATOM 1290 N N . GLU B 1 52 ? -7.273 7.301 -6.961 1 96.56 52 GLU B N 1
ATOM 1291 C CA . GLU B 1 52 ? -8.664 7.602 -6.648 1 96.56 52 GLU B CA 1
ATOM 1292 C C . GLU B 1 52 ? -8.828 8.008 -5.188 1 96.56 52 GLU B C 1
ATOM 1294 O O . GLU B 1 52 ? -7.953 7.75 -4.363 1 96.56 52 GLU B O 1
ATOM 1299 N N . LEU B 1 53 ? -9.844 8.75 -4.965 1 97.5 53 LEU B N 1
ATOM 1300 C CA . LEU B 1 53 ? -10.234 9.055 -3.592 1 97.5 53 LEU B CA 1
ATOM 1301 C C . LEU B 1 53 ? -11.258 8.047 -3.08 1 97.5 53 LEU B C 1
ATOM 1303 O O . LEU B 1 53 ? -12.164 7.648 -3.814 1 97.5 53 LEU B O 1
ATOM 1307 N N . ALA B 1 54 ? -10.984 7.609 -1.883 1 96.12 54 ALA B N 1
ATOM 1308 C CA . ALA B 1 54 ? -11.898 6.641 -1.284 1 96.12 54 ALA B CA 1
ATOM 1309 C C . ALA B 1 54 ? -12.305 7.07 0.122 1 96.12 54 ALA B C 1
ATOM 1311 O O . ALA B 1 54 ? -11.648 7.906 0.74 1 96.12 54 ALA B O 1
ATOM 1312 N N . ALA B 1 55 ? -13.422 6.52 0.506 1 94.69 55 ALA B N 1
ATOM 1313 C CA . ALA B 1 55 ? -13.922 6.754 1.858 1 94.69 55 ALA B CA 1
ATOM 1314 C C . ALA B 1 55 ? -13.656 5.555 2.76 1 94.69 55 ALA B C 1
ATOM 1316 O O . ALA B 1 55 ? -13.766 4.406 2.322 1 94.69 55 ALA B O 1
ATOM 1317 N N . PRO B 1 56 ? -13.281 5.941 3.969 1 90 56 PRO B N 1
ATOM 1318 C CA . PRO B 1 56 ? -13.227 4.82 4.91 1 90 56 PRO B CA 1
ATOM 1319 C C . PRO B 1 56 ? -14.578 4.148 5.113 1 90 56 PRO B C 1
ATOM 1321 O O . PRO B 1 56 ? -15.617 4.734 4.797 1 90 56 PRO B O 1
ATOM 1324 N N . GLU B 1 57 ? -14.562 2.914 5.48 1 79.62 57 GLU B N 1
ATOM 1325 C CA . GLU B 1 57 ? -15.789 2.146 5.652 1 79.62 57 GLU B CA 1
ATOM 1326 C C . GLU B 1 57 ? -16.766 2.867 6.574 1 79.62 57 GLU B C 1
ATOM 1328 O O . GLU B 1 57 ? -17.984 2.832 6.352 1 79.62 57 GLU B O 1
ATOM 1333 N N . ALA B 1 58 ? -16.266 3.527 7.566 1 84.88 58 ALA B N 1
ATOM 1334 C CA . ALA B 1 58 ? -17.125 4.125 8.594 1 84.88 58 ALA B CA 1
ATOM 1335 C C . ALA B 1 58 ? -17.484 5.566 8.242 1 84.88 58 ALA B C 1
ATOM 1337 O O . ALA B 1 58 ? -18.078 6.277 9.055 1 84.88 58 ALA B O 1
ATOM 1338 N N . SER B 1 59 ? -17.047 5.996 7.105 1 85.69 59 SER B N 1
ATOM 1339 C CA . SER B 1 59 ? -17.266 7.391 6.746 1 85.69 59 SER B CA 1
ATOM 1340 C C . SER B 1 59 ? -17.562 7.539 5.258 1 85.69 59 SER B C 1
ATOM 1342 O O . SER B 1 59 ? -17.281 6.633 4.469 1 85.69 59 SER B O 1
ATOM 1344 N N . GLN B 1 60 ? -18.328 8.625 4.992 1 90.38 60 GLN B N 1
ATOM 1345 C CA . GLN B 1 60 ? -18.594 8.93 3.59 1 90.38 60 GLN B CA 1
ATOM 1346 C C . GLN B 1 60 ? -17.578 9.922 3.039 1 90.38 60 GLN B C 1
ATOM 1348 O O . GLN B 1 60 ? -17.5 10.133 1.826 1 90.38 60 GLN B O 1
ATOM 1353 N N . ALA B 1 61 ? -16.797 10.453 3.947 1 92.44 61 ALA B N 1
ATOM 1354 C CA . ALA B 1 61 ? -15.812 11.438 3.502 1 92.44 61 ALA B CA 1
ATOM 1355 C C . ALA B 1 61 ? -14.672 10.766 2.744 1 92.44 61 ALA B C 1
ATOM 1357 O O . ALA B 1 61 ? -14.062 9.82 3.24 1 92.44 61 ALA B O 1
ATOM 1358 N N . GLN B 1 62 ? -14.406 11.234 1.523 1 96.38 62 GLN B N 1
ATOM 1359 C CA . GLN B 1 62 ? -13.352 10.664 0.688 1 96.38 62 GLN B CA 1
ATOM 1360 C C . GLN B 1 62 ? -11.969 11.109 1.164 1 96.38 62 GLN B C 1
ATOM 1362 O O . GLN B 1 62 ? -11.258 11.812 0.448 1 96.38 62 GLN B O 1
ATOM 1367 N N . SER B 1 63 ? -11.586 10.648 2.365 1 96.31 63 SER B N 1
ATOM 1368 C CA . SER B 1 63 ? -10.375 11.133 3.02 1 96.31 63 SER B CA 1
ATOM 1369 C C . SER B 1 63 ? -9.211 10.172 2.797 1 96.31 63 SER B C 1
ATOM 1371 O O . SER B 1 63 ? -8.164 10.297 3.443 1 96.31 63 SER B O 1
ATOM 1373 N N . ILE B 1 64 ? -9.414 9.203 1.906 1 96.38 64 ILE B N 1
ATOM 1374 C CA . ILE B 1 64 ? -8.352 8.242 1.635 1 96.38 64 ILE B CA 1
ATOM 1375 C C . ILE B 1 64 ? -7.848 8.422 0.202 1 96.38 64 ILE B C 1
ATOM 1377 O O . ILE B 1 64 ? -8.641 8.43 -0.742 1 96.38 64 ILE B O 1
ATOM 1381 N N . LEU B 1 65 ? -6.531 8.656 0.077 1 96.81 65 LEU B N 1
ATOM 1382 C CA . LEU B 1 65 ? -5.902 8.586 -1.238 1 96.81 65 LEU B CA 1
ATOM 1383 C C . LEU B 1 65 ? -5.516 7.152 -1.577 1 96.81 65 LEU B C 1
ATOM 1385 O O . LEU B 1 65 ? -4.605 6.59 -0.962 1 96.81 65 LEU B O 1
ATOM 1389 N N . ARG B 1 66 ? -6.176 6.641 -2.531 1 96.88 66 ARG B N 1
ATOM 1390 C CA . ARG B 1 66 ? -5.922 5.27 -2.969 1 96.88 66 ARG B CA 1
ATOM 1391 C C . ARG B 1 66 ? -5.141 5.25 -4.277 1 96.88 66 ARG B C 1
ATOM 1393 O O . ARG B 1 66 ? -5.492 5.953 -5.227 1 96.88 66 ARG B O 1
ATOM 1400 N N . VAL B 1 67 ? -4.125 4.383 -4.27 1 97.56 67 VAL B N 1
ATOM 1401 C CA . VAL B 1 67 ? -3.271 4.273 -5.449 1 97.56 67 VAL B CA 1
ATOM 1402 C C . VAL B 1 67 ? -3.201 2.814 -5.902 1 97.56 67 VAL B C 1
ATOM 1404 O O . VAL B 1 67 ? -2.904 1.924 -5.102 1 97.56 67 VAL B O 1
ATOM 1407 N N . HIS B 1 68 ? -3.471 2.58 -7.109 1 96.31 68 HIS B N 1
ATOM 1408 C CA . HIS B 1 68 ? -3.348 1.253 -7.699 1 96.31 68 HIS B CA 1
ATOM 1409 C C . HIS B 1 68 ? -2.082 1.141 -8.547 1 96.31 68 HIS B C 1
ATOM 1411 O O . HIS B 1 68 ? -1.878 1.929 -9.469 1 96.31 68 HIS B O 1
ATOM 1417 N N . TYR B 1 69 ? -1.234 0.133 -8.211 1 96.81 69 TYR B N 1
ATOM 1418 C CA . TYR B 1 69 ? -0.02 -0.125 -8.977 1 96.81 69 TYR B CA 1
ATOM 1419 C C . TYR B 1 69 ? -0.085 -1.484 -9.656 1 96.81 69 TYR B C 1
ATOM 1421 O O . TYR B 1 69 ? -0.562 -2.459 -9.078 1 96.81 69 TYR B O 1
ATOM 1429 N N . SER B 1 70 ? 0.382 -1.506 -10.812 1 95.94 70 SER B N 1
ATOM 1430 C CA . SER B 1 70 ? 0.687 -2.748 -11.516 1 95.94 70 SER B CA 1
ATOM 1431 C C . SER B 1 70 ? 2.031 -2.664 -12.234 1 95.94 70 SER B C 1
ATOM 1433 O O . SER B 1 70 ? 2.381 -1.618 -12.789 1 95.94 70 SER B O 1
ATOM 1435 N N . ALA B 1 71 ? 2.771 -3.754 -12.18 1 95.94 71 ALA B N 1
ATOM 1436 C CA . ALA B 1 71 ? 4.098 -3.762 -12.789 1 95.94 71 ALA B CA 1
ATOM 1437 C C . ALA B 1 71 ? 4.402 -5.113 -13.43 1 95.94 71 ALA B C 1
ATOM 1439 O O . ALA B 1 71 ? 3.766 -6.117 -13.102 1 95.94 71 ALA B O 1
ATOM 1440 N N . THR B 1 72 ? 5.383 -5.055 -14.336 1 94.94 72 THR B N 1
ATOM 1441 C CA . THR B 1 72 ? 5.793 -6.277 -15.016 1 94.94 72 THR B CA 1
ATOM 1442 C C . THR B 1 72 ? 6.559 -7.195 -14.07 1 94.94 72 THR B C 1
ATOM 1444 O O . THR B 1 72 ? 6.469 -8.422 -14.172 1 94.94 72 THR B O 1
ATOM 1447 N N . THR B 1 73 ? 7.355 -6.551 -13.148 1 91.81 73 THR B N 1
ATOM 1448 C CA . THR B 1 73 ? 8.125 -7.324 -12.172 1 91.81 73 THR B CA 1
ATOM 1449 C C . THR B 1 73 ? 7.992 -6.723 -10.781 1 91.81 73 THR B C 1
ATOM 1451 O O . THR B 1 73 ? 7.633 -5.551 -10.633 1 91.81 73 THR B O 1
ATOM 1454 N N . ASN B 1 74 ? 8.312 -7.598 -9.828 1 90.12 74 ASN B N 1
ATOM 1455 C CA . ASN B 1 74 ? 8.336 -7.133 -8.445 1 90.12 74 ASN B CA 1
ATOM 1456 C C . ASN B 1 74 ? 9.375 -6.027 -8.25 1 90.12 74 ASN B C 1
ATOM 1458 O O . ASN B 1 74 ? 9.148 -5.09 -7.48 1 90.12 74 ASN B O 1
ATOM 1462 N N . ARG B 1 75 ? 10.438 -6.219 -8.992 1 90.62 75 ARG B N 1
ATOM 1463 C CA . ARG B 1 75 ? 11.492 -5.215 -8.883 1 90.62 75 ARG B CA 1
ATOM 1464 C C . ARG B 1 75 ? 10.984 -3.84 -9.305 1 90.62 75 ARG B C 1
ATOM 1466 O O . ARG B 1 75 ? 11.141 -2.863 -8.57 1 90.62 75 ARG B O 1
ATOM 1473 N N . MET B 1 76 ? 10.344 -3.754 -10.383 1 94.31 76 MET B N 1
ATOM 1474 C CA . MET B 1 76 ? 9.852 -2.48 -10.898 1 94.31 76 MET B CA 1
ATOM 1475 C C . MET B 1 76 ? 8.758 -1.916 -9.992 1 94.31 76 MET B C 1
ATOM 1477 O O . MET B 1 76 ? 8.656 -0.7 -9.82 1 94.31 76 MET B O 1
ATOM 1481 N N . LEU B 1 77 ? 7.977 -2.723 -9.445 1 93.75 77 LEU B N 1
ATOM 1482 C CA . LEU B 1 77 ? 6.949 -2.311 -8.5 1 93.75 77 LEU B CA 1
ATOM 1483 C C . LEU B 1 77 ? 7.578 -1.643 -7.277 1 93.75 77 LEU B C 1
ATOM 1485 O O . LEU B 1 77 ? 7.145 -0.562 -6.863 1 93.75 77 LEU B O 1
ATOM 1489 N N . ARG B 1 78 ? 8.562 -2.238 -6.773 1 92 78 ARG B N 1
ATOM 1490 C CA . ARG B 1 78 ? 9.258 -1.718 -5.598 1 92 78 ARG B CA 1
ATOM 1491 C C . ARG B 1 78 ? 9.844 -0.341 -5.875 1 92 78 ARG B C 1
ATOM 1493 O O . ARG B 1 78 ? 9.703 0.577 -5.062 1 92 78 ARG B O 1
ATOM 1500 N N . VAL B 1 79 ? 10.445 -0.283 -6.961 1 93 79 VAL B N 1
ATOM 1501 C CA . VAL B 1 79 ? 11.094 0.974 -7.324 1 93 79 VAL B CA 1
ATOM 1502 C C . VAL B 1 79 ? 10.039 2.074 -7.461 1 93 79 VAL B C 1
ATOM 1504 O O . VAL B 1 79 ? 10.211 3.17 -6.922 1 93 79 VAL B O 1
ATOM 1507 N N . ALA B 1 80 ? 9 1.837 -8.125 1 94.69 80 ALA B N 1
ATOM 1508 C CA . ALA B 1 80 ? 7.941 2.816 -8.359 1 94.69 80 ALA B CA 1
ATOM 1509 C C . ALA B 1 80 ? 7.293 3.238 -7.039 1 94.69 80 ALA B C 1
ATOM 1511 O O . ALA B 1 80 ? 7.102 4.43 -6.789 1 94.69 80 ALA B O 1
ATOM 1512 N N . VAL B 1 81 ? 7.047 2.291 -6.203 1 94.44 81 VAL B N 1
ATOM 1513 C CA . VAL B 1 81 ? 6.371 2.564 -4.941 1 94.44 81 VAL B CA 1
ATOM 1514 C C . VAL B 1 81 ? 7.297 3.363 -4.023 1 94.44 81 VAL B C 1
ATOM 1516 O O . VAL B 1 81 ? 6.852 4.281 -3.33 1 94.44 81 VAL B O 1
ATOM 1519 N N . ASN B 1 82 ? 8.523 3.055 -4.027 1 90.62 82 ASN B N 1
ATOM 1520 C CA . ASN B 1 82 ? 9.492 3.814 -3.24 1 90.62 82 ASN B CA 1
ATOM 1521 C C . ASN B 1 82 ? 9.531 5.277 -3.67 1 90.62 82 ASN B C 1
ATOM 1523 O O . ASN B 1 82 ? 9.562 6.176 -2.828 1 90.62 82 ASN B O 1
ATOM 1527 N N . GLY B 1 83 ? 9.594 5.406 -4.957 1 92.44 83 GLY B N 1
ATOM 1528 C CA . GLY B 1 83 ? 9.547 6.77 -5.465 1 92.44 83 GLY B CA 1
ATOM 1529 C C . GLY B 1 83 ? 8.266 7.5 -5.098 1 92.44 83 GLY B C 1
ATOM 1530 O O . GLY B 1 83 ? 8.297 8.688 -4.762 1 92.44 83 GLY B O 1
ATOM 1531 N N . PHE B 1 84 ? 7.238 6.848 -5.086 1 93.12 84 PHE B N 1
ATOM 1532 C CA . PHE B 1 84 ? 5.945 7.422 -4.734 1 93.12 84 PHE B CA 1
ATOM 1533 C C . PHE B 1 84 ? 5.934 7.867 -3.275 1 93.12 84 PHE B C 1
ATOM 1535 O O . PHE B 1 84 ? 5.406 8.93 -2.951 1 93.12 84 PHE B O 1
ATOM 1542 N N . PHE B 1 85 ? 6.512 7.137 -2.398 1 89.94 85 PHE B N 1
ATOM 1543 C CA . PHE B 1 85 ? 6.602 7.457 -0.979 1 89.94 85 PHE B CA 1
ATOM 1544 C C . PHE B 1 85 ? 7.332 8.781 -0.769 1 89.94 85 PHE B C 1
ATOM 1546 O O . PHE B 1 85 ? 6.938 9.586 0.075 1 89.94 85 PHE B O 1
ATOM 1553 N N . GLU B 1 86 ? 8.289 8.961 -1.529 1 90.12 86 GLU B N 1
ATOM 1554 C CA . GLU B 1 86 ? 9.039 10.211 -1.424 1 90.12 86 GLU B CA 1
ATOM 1555 C C . GLU B 1 86 ? 8.164 11.406 -1.787 1 90.12 86 GLU B C 1
ATOM 1557 O O . GLU B 1 86 ? 8.148 12.406 -1.071 1 90.12 86 GLU B O 1
ATOM 1562 N N . SER B 1 87 ? 7.426 11.234 -2.822 1 92.5 87 SER B N 1
ATOM 1563 C CA . SER B 1 87 ? 6.543 12.305 -3.273 1 92.5 87 SER B CA 1
ATOM 1564 C C . SER B 1 87 ? 5.453 12.594 -2.244 1 92.5 87 SER B C 1
ATOM 1566 O O . SER B 1 87 ? 5.18 13.75 -1.931 1 92.5 87 SER B O 1
ATOM 1568 N N . VAL B 1 88 ? 4.855 11.609 -1.758 1 92.69 88 VAL B N 1
ATOM 1569 C CA . VAL B 1 88 ? 3.797 11.742 -0.765 1 92.69 88 VAL B CA 1
ATOM 1570 C C . VAL B 1 88 ? 4.352 12.398 0.497 1 92.69 88 VAL B C 1
ATOM 1572 O O . VAL B 1 88 ? 3.705 13.266 1.09 1 92.69 88 VAL B O 1
ATOM 1575 N N . GLY B 1 89 ? 5.516 11.992 0.88 1 89.69 89 GLY B N 1
ATOM 1576 C CA . GLY B 1 89 ? 6.164 12.602 2.033 1 89.69 89 GLY B CA 1
ATOM 1577 C C . GLY B 1 89 ? 6.324 14.102 1.909 1 89.69 89 GLY B C 1
ATOM 1578 O O . GLY B 1 89 ? 6.055 14.844 2.857 1 89.69 89 GLY B O 1
ATOM 1579 N N . VAL B 1 90 ? 6.738 14.477 0.819 1 91.19 90 VAL B N 1
ATOM 1580 C CA . VAL B 1 90 ? 6.938 15.898 0.569 1 91.19 90 VAL B CA 1
ATOM 1581 C C . VAL B 1 90 ? 5.598 16.625 0.654 1 91.19 90 VAL B C 1
ATOM 1583 O O . VAL B 1 90 ? 5.5 17.688 1.275 1 91.19 90 VAL B O 1
ATOM 1586 N N . VAL B 1 91 ? 4.598 16.078 0.093 1 92 91 VAL B N 1
ATOM 1587 C CA . VAL B 1 91 ? 3.273 16.688 0.069 1 92 91 VAL B CA 1
ATOM 1588 C C . VAL B 1 91 ? 2.717 16.766 1.488 1 92 91 VAL B C 1
ATOM 1590 O O . VAL B 1 91 ? 2.213 17.812 1.903 1 92 91 VAL B O 1
ATOM 1593 N N . ILE B 1 92 ? 2.834 15.766 2.223 1 88.56 92 ILE B N 1
ATOM 1594 C CA . ILE B 1 92 ? 2.336 15.734 3.594 1 88.56 92 ILE B CA 1
ATOM 1595 C C . ILE B 1 92 ? 3.123 16.719 4.449 1 88.56 92 ILE B C 1
ATOM 1597 O O . ILE B 1 92 ? 2.545 17.438 5.277 1 88.56 92 ILE B O 1
ATOM 1601 N N . GLY B 1 93 ? 4.418 16.688 4.223 1 87.44 93 GLY B N 1
ATOM 1602 C CA . GLY B 1 93 ? 5.23 17.672 4.918 1 87.44 93 GLY B CA 1
ATOM 1603 C C . GLY B 1 93 ? 4.797 19.109 4.648 1 87.44 93 GLY B C 1
ATOM 1604 O O . GLY B 1 93 ? 4.688 19.906 5.574 1 87.44 93 GLY B O 1
ATOM 1605 N N . ALA B 1 94 ? 4.586 19.359 3.439 1 90.75 94 ALA B N 1
ATOM 1606 C CA . ALA B 1 94 ? 4.133 20.688 3.043 1 90.75 94 ALA B CA 1
ATOM 1607 C C . ALA B 1 94 ? 2.783 21.016 3.672 1 90.75 94 ALA B C 1
ATOM 1609 O O . ALA B 1 94 ? 2.555 22.156 4.109 1 90.75 94 ALA B O 1
ATOM 1610 N N . MET B 1 95 ? 1.902 20.125 3.758 1 86.94 95 MET B N 1
ATOM 1611 C CA . MET B 1 95 ? 0.58 20.328 4.344 1 86.94 95 MET B CA 1
ATOM 1612 C C . MET B 1 95 ? 0.687 20.625 5.836 1 86.94 95 MET B C 1
ATOM 1614 O O . MET B 1 95 ? -0.046 21.469 6.359 1 86.94 95 MET B O 1
ATOM 1618 N N . LYS B 1 96 ? 1.438 19.875 6.469 1 81.94 96 LYS B N 1
ATOM 1619 C CA . LYS B 1 96 ? 1.638 20.094 7.902 1 81.94 96 LYS B CA 1
ATOM 1620 C C . LYS B 1 96 ? 2.203 21.484 8.18 1 81.94 96 LYS B C 1
ATOM 1622 O O . LYS B 1 96 ? 1.801 22.141 9.141 1 81.94 96 LYS B O 1
ATOM 1627 N N . ASP B 1 97 ? 3.115 21.875 7.371 1 83.81 97 ASP B N 1
ATOM 1628 C CA . ASP B 1 97 ? 3.734 23.188 7.539 1 83.81 97 ASP B CA 1
ATOM 1629 C C . ASP B 1 97 ? 2.729 24.312 7.281 1 83.81 97 ASP B C 1
ATOM 1631 O O . ASP B 1 97 ? 2.762 25.344 7.949 1 83.81 97 ASP B O 1
ATOM 1635 N N . LEU B 1 98 ? 1.868 24.141 6.375 1 78.31 98 LEU B N 1
ATOM 1636 C CA . LEU B 1 98 ? 0.854 25.141 6.055 1 78.31 98 LEU B CA 1
ATOM 1637 C C . LEU B 1 98 ? -0.256 25.141 7.098 1 78.31 98 LEU B C 1
ATOM 1639 O O . LEU B 1 98 ? -0.842 26.188 7.387 1 78.31 98 LEU B O 1
ATOM 1643 N N . ASP B 1 99 ? -0.66 23.891 7.52 1 66.44 99 ASP B N 1
ATOM 1644 C CA . ASP B 1 99 ? -1.647 23.812 8.594 1 66.44 99 ASP B CA 1
ATOM 1645 C C . ASP B 1 99 ? -1.125 24.453 9.875 1 66.44 99 ASP B C 1
ATOM 1647 O O . ASP B 1 99 ? -1.873 25.125 10.586 1 66.44 99 ASP B O 1
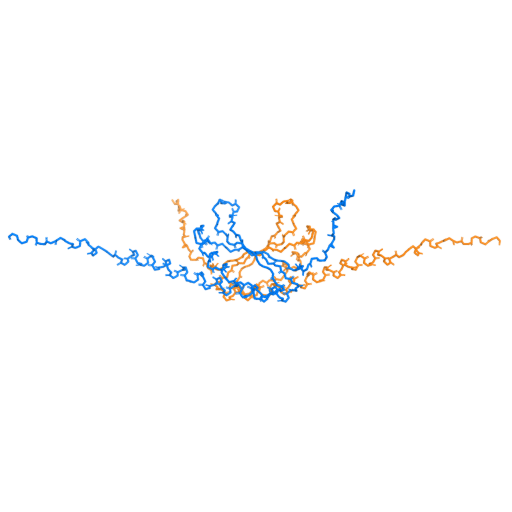ATOM 1651 N N . VAL B 1 100 ? -0.002 24.078 10.266 1 58.5 100 VAL B N 1
ATOM 1652 C CA . VAL B 1 100 ? 0.627 24.703 11.43 1 58.5 100 VAL B CA 1
ATOM 1653 C C . VAL B 1 100 ? 0.702 26.219 11.219 1 58.5 100 VAL B C 1
ATOM 1655 O O . VAL B 1 100 ? 0.492 26.984 12.164 1 58.5 100 VAL B O 1
ATOM 1658 N N . ASP B 1 101 ? 1 26.516 10.055 1 54.84 101 ASP B N 1
ATOM 1659 C CA . ASP B 1 101 ? 1.054 27.953 9.797 1 54.84 101 ASP B CA 1
ATOM 1660 C C . ASP B 1 101 ? -0.323 28.594 9.961 1 54.84 101 ASP B C 1
ATOM 1662 O O . ASP B 1 101 ? -0.435 29.719 10.461 1 54.84 101 ASP B O 1
ATOM 1666 N N . VAL B 1 102 ? -1.333 27.828 9.531 1 51.34 102 VAL B N 1
ATOM 1667 C CA . VAL B 1 102 ? -2.67 28.391 9.703 1 51.34 102 VAL B CA 1
ATOM 1668 C C . VAL B 1 102 ? -3.02 28.438 11.188 1 51.34 102 VAL B C 1
ATOM 1670 O O . VAL B 1 102 ? -3.668 29.391 11.641 1 51.34 102 VAL B O 1
ATOM 1673 N N . VAL B 1 103 ? -2.543 27.453 11.883 1 47.91 103 VAL B N 1
ATOM 1674 C CA . VAL B 1 103 ? -2.795 27.484 13.32 1 47.91 103 VAL B CA 1
ATOM 1675 C C . VAL B 1 103 ? -1.975 28.594 13.961 1 47.91 103 VAL B C 1
ATOM 1677 O O . VAL B 1 103 ? -2.475 29.328 14.82 1 47.91 103 VAL B O 1
ATOM 1680 N N . TYR B 1 104 ? -0.753 28.609 13.539 1 47.38 104 TYR B N 1
ATOM 1681 C CA . TYR B 1 104 ? 0.079 29.672 14.094 1 47.38 104 TYR B CA 1
ATOM 1682 C C . TYR B 1 104 ? -0.395 31.047 13.633 1 47.38 104 TYR B C 1
ATOM 1684 O O . TYR B 1 104 ? -0.246 32.031 14.344 1 47.38 104 TYR B O 1
ATOM 1692 N N . ASP B 1 105 ? -0.739 31.094 12.383 1 46.03 105 ASP B N 1
ATOM 1693 C CA . ASP B 1 105 ? -1.194 32.406 11.945 1 46.03 105 ASP B CA 1
ATOM 1694 C C . ASP B 1 105 ? -2.479 32.812 12.664 1 46.03 105 ASP B C 1
ATOM 1696 O O . ASP B 1 105 ? -2.678 34 12.977 1 46.03 105 ASP B O 1
ATOM 1700 N N . ALA B 1 106 ? -3.406 31.859 12.93 1 46 106 ALA B N 1
ATOM 1701 C CA . ALA B 1 106 ? -4.613 32.188 13.68 1 46 106 ALA B CA 1
ATOM 1702 C C . ALA B 1 106 ? -4.27 32.656 15.094 1 46 106 ALA B C 1
ATOM 1704 O O . ALA B 1 106 ? -5.012 33.438 15.703 1 46 106 ALA B O 1
ATOM 1705 N N . VAL B 1 107 ? -3.258 32.062 15.633 1 45.38 107 VAL B N 1
ATOM 1706 C CA . VAL B 1 107 ? -2.922 32.406 17 1 45.38 107 VAL B CA 1
ATOM 1707 C C . VAL B 1 107 ? -2.146 33.719 17.031 1 45.38 107 VAL B C 1
ATOM 1709 O O . VAL B 1 107 ? -2.262 34.5 17.984 1 45.38 107 VAL B O 1
ATOM 1712 N N . THR B 1 108 ? -1.376 33.906 16.016 1 44.12 108 THR B N 1
ATOM 1713 C CA . THR B 1 108 ? -0.513 35.094 16.094 1 44.12 108 THR B CA 1
ATOM 1714 C C . THR B 1 108 ? -1.271 36.344 15.688 1 44.12 108 THR B C 1
ATOM 1716 O O . THR B 1 108 ? -0.72 37.438 15.719 1 44.12 108 THR B O 1
ATOM 1719 N N . ASP B 1 109 ? -2.359 36.188 14.93 1 39.38 109 ASP B N 1
ATOM 1720 C CA . ASP B 1 109 ? -3.016 37.438 14.625 1 39.38 109 ASP B CA 1
ATOM 1721 C C . ASP B 1 109 ? -3.668 38.031 15.875 1 39.38 109 ASP B C 1
ATOM 1723 O O . ASP B 1 109 ? -4.738 37.594 16.297 1 39.38 109 ASP B O 1
ATOM 1727 N N . PRO B 1 110 ? -2.926 38.406 16.969 1 40.19 110 PRO B N 1
ATOM 1728 C CA . PRO B 1 110 ? -3.48 39.094 18.125 1 40.19 110 PRO B CA 1
ATOM 1729 C C . PRO B 1 110 ? -4.508 40.156 17.734 1 40.19 110 PRO B C 1
ATOM 1731 O O . PRO B 1 110 ? -4.539 40.594 16.594 1 40.19 110 PRO B O 1
ATOM 1734 N N . LEU B 1 111 ? -5.391 40.75 18.719 1 42.88 111 LEU B N 1
ATOM 1735 C CA . LEU B 1 111 ? -6.277 41.875 18.953 1 42.88 111 LEU B CA 1
ATOM 1736 C C . LEU B 1 111 ? -5.684 43.188 18.406 1 42.88 111 LEU B C 1
ATOM 1738 O O . LEU B 1 111 ? -6.219 44.25 18.641 1 42.88 111 LEU B O 1
ATOM 1742 N N . THR B 1 112 ? -4.57 43.125 17.797 1 42 112 THR B N 1
ATOM 1743 C CA . THR B 1 112 ? -3.93 44.406 17.531 1 42 112 THR B CA 1
ATOM 1744 C C . THR B 1 112 ? -4.777 45.25 16.594 1 42 112 THR B C 1
ATOM 1746 O O . THR B 1 112 ? -4.648 46.469 16.562 1 42 112 THR B O 1
ATOM 1749 N N . GLY B 1 113 ? -5.719 44.656 15.836 1 41.88 113 GLY B N 1
ATOM 1750 C CA . GLY B 1 113 ? -6.438 45.562 14.93 1 41.88 113 GLY B CA 1
ATOM 1751 C C . GLY B 1 113 ? -7.449 46.438 15.633 1 41.88 113 GLY B C 1
ATOM 1752 O O . GLY B 1 113 ? -8.148 47.219 14.992 1 41.88 113 GLY B O 1
ATOM 1753 N N . VAL B 1 114 ? -7.828 46.031 16.875 1 42.59 114 VAL B N 1
ATOM 1754 C CA . VAL B 1 114 ? -8.914 46.812 17.438 1 42.59 114 VAL B CA 1
ATOM 1755 C C . VAL B 1 114 ? -8.367 48.125 18 1 42.59 114 VAL B C 1
ATOM 1757 O O . VAL B 1 114 ? -9.055 48.844 18.734 1 42.59 114 VAL B O 1
ATOM 1760 N N . GLN B 1 115 ? -7.035 48.375 17.828 1 38.5 115 GLN B N 1
ATOM 1761 C CA . GLN B 1 115 ? -6.5 49.562 18.531 1 38.5 115 GLN B CA 1
ATOM 1762 C C . GLN B 1 115 ? -7.078 50.844 17.953 1 38.5 115 GLN B C 1
ATOM 1764 O O . GLN B 1 115 ? -6.562 51.938 18.219 1 38.5 115 GLN B O 1
ATOM 1769 N N . GLY B 1 116 ? -7.992 50.844 16.984 1 38 116 GLY B N 1
ATOM 1770 C CA . GLY B 1 116 ? -8.406 52.125 16.406 1 38 116 GLY B CA 1
ATOM 1771 C C . GLY B 1 116 ? -9.016 53.062 17.438 1 38 116 GLY B C 1
ATOM 1772 O O . GLY B 1 116 ? -9.734 54 17.062 1 38 116 GLY B O 1
ATOM 1773 N N . LEU B 1 117 ? -8.977 52.781 18.766 1 36.47 117 LEU B N 1
ATOM 1774 C CA . LEU B 1 117 ? -9.633 53.719 19.672 1 36.47 117 LEU B CA 1
ATOM 1775 C C . LEU B 1 117 ? -8.992 55.094 19.57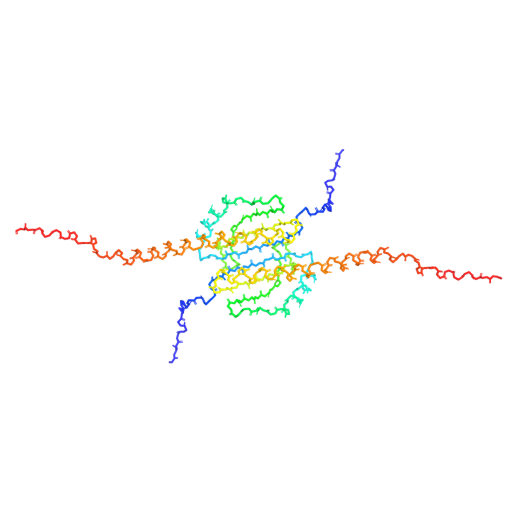8 1 36.47 117 LEU B C 1
ATOM 1777 O O . LEU B 1 117 ? -7.805 55.25 19.875 1 36.47 117 LEU B O 1
ATOM 1781 N N . GLU B 1 118 ? -9.156 55.875 18.406 1 37.47 118 GLU B N 1
ATOM 1782 C CA . GLU B 1 118 ? -8.812 57.281 18.188 1 37.47 118 GLU B CA 1
ATOM 1783 C C . GLU B 1 118 ? -9.141 58.125 19.406 1 37.47 118 GLU B C 1
ATOM 1785 O O . GLU B 1 118 ? -10.219 58 19.984 1 37.47 118 GLU B O 1
ATOM 1790 N N . GLU B 1 119 ? -8.234 58.312 20.359 1 38.56 119 GLU B N 1
ATOM 1791 C CA . GLU B 1 119 ? -8.195 59.281 21.438 1 38.56 119 GLU B CA 1
ATOM 1792 C C . GLU B 1 119 ? -8.758 60.625 21 1 38.56 119 GLU B C 1
ATOM 1794 O O . GLU B 1 119 ? -8.219 61.281 20.094 1 38.56 119 GLU B O 1
ATOM 1799 N N . ALA B 1 120 ? -10.125 60.812 20.797 1 39.84 120 ALA B N 1
ATOM 1800 C CA . ALA B 1 120 ? -10.797 62.094 20.656 1 39.84 120 ALA B CA 1
ATOM 1801 C C . ALA B 1 120 ? -10.281 63.094 21.672 1 39.84 120 ALA B C 1
ATOM 1803 O O . ALA B 1 120 ? -10.5 62.938 22.875 1 39.84 120 ALA B O 1
ATOM 1804 N N . LYS B 1 121 ? -9.07 63.562 21.484 1 38.47 121 LYS B N 1
ATOM 1805 C CA . LYS B 1 121 ? -8.523 64.75 22.203 1 38.47 121 LYS B CA 1
ATOM 1806 C C . LYS B 1 121 ? -9.516 65.875 22.203 1 38.47 121 LYS B C 1
ATOM 1808 O O . LYS B 1 121 ? -9.945 66.375 21.156 1 38.47 121 LYS B O 1
ATOM 1813 N N . GLY B 1 122 ? -10.18 66.375 23.375 1 31.41 122 GLY B N 1
ATOM 1814 C CA . GLY B 1 122 ? -10.734 67.625 23.812 1 31.41 122 GLY B CA 1
ATOM 1815 C C . GLY B 1 122 ? -9.758 68.812 23.672 1 31.41 122 GLY B C 1
ATOM 1816 O O . GLY B 1 122 ? -8.539 68.625 23.766 1 31.41 122 GLY B O 1
#

Nearest PDB structures (foldseek):
  1we8-assembly1_A  TM=4.842E-01  e=2.035E-01  Mus musculus
  7e2v-assembly1_B  TM=4.517E-01  e=1.071E+00  Morus alba
  4cnz-assembly2_F  TM=3.391E-01  e=1.071E+00  Azospirillum brasilense
  3ta1-assembly1_C  TM=3.973E-01  e=1.823E+00  Archaeoglobus fulgidus DSM 4304
  4c3k-assembly2_C  TM=3.056E-01  e=1.307E+00  Synechococcus elongatus

Solvent-accessible surface area (backbone atoms only — not comparable to full-atom val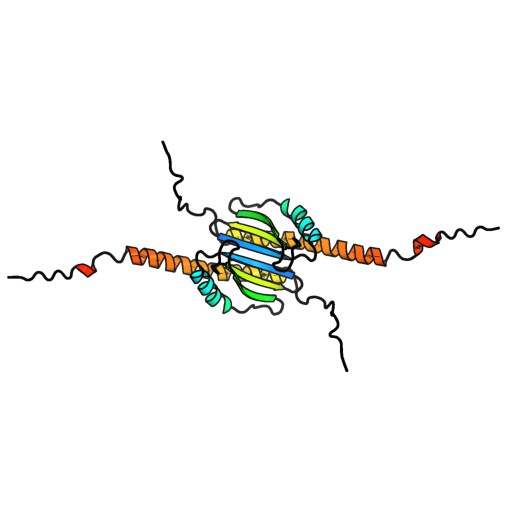ues): 14104 Å² total; per-residue (Å²): 137,79,79,74,85,74,86,73,84,65,80,63,76,44,66,37,54,41,31,41,37,35,73,42,97,38,36,67,58,22,51,51,49,48,62,61,55,66,68,60,71,78,88,46,91,59,46,46,76,49,75,45,71,35,46,49,93,92,42,83,52,39,15,20,39,32,36,43,40,29,5,57,38,69,68,56,40,50,54,53,51,53,55,47,50,53,53,52,48,53,51,52,51,50,49,51,54,51,50,48,42,51,52,46,47,61,61,64,60,59,74,67,78,70,61,70,71,68,80,76,81,123,136,80,75,74,84,72,86,72,84,64,78,62,77,43,68,37,54,41,32,41,37,34,74,41,97,37,36,67,56,22,51,52,47,48,63,60,55,65,69,59,71,78,88,48,92,60,44,45,76,50,77,44,73,35,47,50,93,91,41,83,53,40,15,22,38,31,35,42,40,29,4,57,38,69,66,57,40,50,53,52,51,54,54,47,50,52,54,51,49,52,54,52,52,52,48,52,54,51,49,49,42,50,51,47,49,62,62,63,61,61,77,69,78,69,63,71,73,70,79,80,78,131

InterPro domains:
  IPR015419 CTAG/Pcc1 family [PF09341] (18-95)
  IPR015419 CTAG/Pcc1 family [PTHR31283] (11-98)

Secondary structure (DSSP, 8-state):
------------SS-EEEEEEEE-SSHHHHHHHHHHHTTS--S-TTEEEEEEEE--TT--S--EEEEEEEESSHHHHHHHHHHHHHHHHHHHHHHHHHHHHHHHHHHHS-GGGGGG------/------------SS-EEEEEEEE-SSHHHHHHHHHHHTTS--S-TTEEEEEEEE--TT--S--EEEEEEEESSHHHHHHHHHHHHHHHHHHHHHHHHHHHHHHHHHHHS-GGGG--------

Sequence (244 aa):
MAATAEAQNGADEFPCKITLDIPFPTAHLASTALTVISVDEELSPLVRRSFELAAPEASQAQSILRVHYSATTNRMLRVAVNGFFESVGVVIGAMKDLDVDVVYDAVTDPLTGVQGLEEAKGMAATAEAQNGADEFPCKITLDIPFPTAHLASTALTVISVDEELSPLVRRSFELAAPEASQAQSILRVHYSATTNRMLRVAVNGFFESVGVVIGAMKDLDVDVVYDAVTDPLTGVQGLEEAKG

Organism: NCBI:txid1448308